Protein AF-A0AAW3ZSM6-F1 (afdb_monomer_lite)

Sequence (200 aa):
MAISERIEKNIDFFAGKYRVRVKTRQGEIRQYFDDVEAARRSLKRIRKAHPPRIENGILQQPRKGTSHPRTGVVRAIRVDRRKPSNPHYLAFSVNWKDENGKNHVSSFQAGNVDTVTPADIKHAEQTAIAFREAYEYARHNNLKFKPEAFSAWRSLQCYPWSSTSDWRSTAAEQVRNNPDIVAPLTKAAIKAFLSGPTKA

Organism: NCBI:txid2774145

Structure (mmCIF, N/CA/C/O backbone):
data_AF-A0AAW3ZSM6-F1
#
_entry.id   AF-A0AAW3ZSM6-F1
#
loop_
_atom_site.group_PDB
_atom_site.id
_atom_site.type_symbol
_atom_site.label_atom_id
_atom_site.label_alt_id
_atom_site.label_comp_id
_atom_site.label_asym_id
_atom_site.label_entity_id
_atom_site.label_seq_id
_atom_site.pdbx_PDB_ins_code
_atom_site.Cartn_x
_atom_site.Cartn_y
_atom_site.Cartn_z
_atom_site.occupancy
_atom_site.B_iso_or_equiv
_atom_site.auth_seq_id
_atom_site.auth_comp_id
_atom_site.auth_asym_id
_atom_site.auth_atom_id
_atom_site.pdbx_PDB_model_num
ATOM 1 N N . MET A 1 1 ? 6.221 44.568 -3.587 1.00 30.80 1 MET A N 1
ATOM 2 C CA . MET A 1 1 ? 6.561 43.845 -4.833 1.00 30.80 1 MET A CA 1
ATOM 3 C C . MET A 1 1 ? 7.153 42.492 -4.462 1.00 30.80 1 MET A C 1
ATOM 5 O O . MET A 1 1 ? 8.300 42.449 -4.052 1.00 30.80 1 MET A O 1
ATOM 9 N N . ALA A 1 2 ? 6.374 41.410 -4.524 1.00 34.81 2 ALA A N 1
ATOM 10 C CA . ALA A 1 2 ? 6.823 40.061 -4.160 1.00 34.81 2 ALA A CA 1
ATOM 11 C C . ALA A 1 2 ? 6.451 39.086 -5.287 1.00 34.81 2 ALA A C 1
ATOM 13 O O . ALA A 1 2 ? 5.504 38.313 -5.194 1.00 34.81 2 ALA A O 1
ATOM 14 N N . ILE A 1 3 ? 7.162 39.199 -6.407 1.00 31.03 3 ILE A N 1
ATOM 15 C CA . ILE A 1 3 ? 7.046 38.293 -7.550 1.00 31.03 3 ILE A CA 1
ATOM 16 C C . ILE A 1 3 ? 8.413 37.629 -7.688 1.00 31.03 3 ILE A C 1
ATOM 18 O O . ILE A 1 3 ? 9.369 38.319 -8.025 1.00 31.03 3 ILE A O 1
ATOM 22 N N . SER A 1 4 ? 8.502 36.324 -7.397 1.00 32.78 4 SER A N 1
ATOM 23 C CA . SER A 1 4 ? 9.413 35.336 -8.032 1.00 32.78 4 SER A CA 1
ATOM 24 C C . SER A 1 4 ? 9.994 34.250 -7.113 1.00 32.78 4 SER A C 1
ATOM 26 O O . SER A 1 4 ? 10.650 33.347 -7.622 1.00 32.78 4 SER A O 1
ATOM 28 N N . GLU A 1 5 ? 9.686 34.212 -5.812 1.00 37.00 5 GLU A N 1
ATOM 29 C CA . GLU A 1 5 ? 10.256 33.222 -4.865 1.00 37.00 5 GLU A CA 1
ATOM 30 C C . GLU A 1 5 ? 9.819 31.755 -5.064 1.00 37.00 5 GLU A C 1
ATOM 32 O O . GLU A 1 5 ? 10.122 30.867 -4.271 1.00 37.00 5 GLU A O 1
ATOM 37 N N . ARG A 1 6 ? 9.146 31.455 -6.173 1.00 36.03 6 ARG A N 1
ATOM 38 C CA . ARG A 1 6 ? 8.836 30.089 -6.596 1.00 36.03 6 ARG A CA 1
ATOM 39 C C . ARG A 1 6 ? 9.522 29.775 -7.919 1.00 36.03 6 ARG A C 1
ATOM 41 O O . ARG A 1 6 ? 8.887 29.332 -8.874 1.00 36.03 6 ARG A O 1
ATOM 48 N N . ILE A 1 7 ? 10.828 30.023 -7.985 1.00 43.12 7 ILE A N 1
ATOM 49 C CA . ILE A 1 7 ? 11.650 29.506 -9.077 1.00 43.12 7 ILE A CA 1
ATOM 50 C C . ILE A 1 7 ? 11.513 27.974 -9.044 1.00 43.12 7 ILE A C 1
ATOM 52 O O . ILE A 1 7 ? 11.673 27.337 -8.002 1.00 43.12 7 ILE A O 1
ATOM 56 N N . GLU A 1 8 ? 11.070 27.399 -10.166 1.00 55.78 8 GLU A N 1
ATOM 57 C CA . GLU A 1 8 ? 10.808 25.968 -10.338 1.00 55.78 8 GLU A CA 1
ATOM 58 C C . GLU A 1 8 ? 11.936 25.134 -9.714 1.00 55.78 8 GLU A C 1
ATOM 60 O O . GLU A 1 8 ? 13.091 25.484 -9.893 1.00 55.78 8 GLU A O 1
ATOM 65 N N . LYS A 1 9 ? 11.647 24.000 -9.053 1.00 63.47 9 LYS A N 1
ATOM 66 C CA . LYS A 1 9 ? 12.623 23.131 -8.336 1.00 63.47 9 LYS A CA 1
ATOM 67 C C . LYS A 1 9 ? 13.906 22.734 -9.113 1.00 63.47 9 LYS A C 1
ATOM 69 O O . LYS A 1 9 ? 14.787 22.102 -8.538 1.00 63.47 9 LYS A O 1
ATOM 74 N N . ASN A 1 10 ? 13.982 23.062 -10.402 1.00 67.56 10 ASN A N 1
ATOM 75 C CA . ASN A 1 10 ? 15.063 22.771 -11.337 1.00 67.56 10 ASN A CA 1
ATOM 76 C C . ASN A 1 10 ? 15.810 24.024 -11.836 1.00 67.56 10 ASN A C 1
ATOM 78 O O . ASN A 1 10 ? 16.730 23.864 -12.631 1.00 67.56 10 ASN A O 1
ATOM 82 N N . ILE A 1 11 ? 15.405 25.237 -11.454 1.00 76.88 11 ILE A N 1
ATOM 83 C CA . ILE A 1 11 ? 16.110 26.483 -11.763 1.00 76.88 11 ILE A CA 1
ATOM 84 C C . ILE A 1 11 ? 16.440 27.153 -10.432 1.00 76.88 11 ILE A C 1
ATOM 86 O O . ILE A 1 11 ? 15.579 27.281 -9.568 1.00 76.88 11 ILE A O 1
ATOM 90 N N . ASP A 1 12 ? 17.683 27.556 -10.239 1.00 80.19 12 ASP A N 1
ATOM 91 C CA . ASP A 1 12 ? 18.119 28.258 -9.039 1.00 80.19 12 ASP A CA 1
ATOM 92 C C . ASP A 1 12 ? 19.178 29.299 -9.389 1.00 80.19 12 ASP A C 1
ATOM 94 O O . ASP A 1 12 ? 19.942 29.113 -10.329 1.00 80.19 12 ASP A O 1
ATOM 98 N N . PHE A 1 13 ? 19.210 30.417 -8.671 1.00 78.06 13 PHE A N 1
ATOM 99 C CA . PHE A 1 13 ? 20.202 31.461 -8.907 1.00 78.06 13 PHE A CA 1
ATOM 100 C C . PHE A 1 13 ? 21.484 31.139 -8.131 1.00 78.06 13 PHE A C 1
ATOM 102 O O . PHE A 1 13 ? 21.445 30.912 -6.923 1.00 78.06 13 PHE A O 1
ATOM 109 N N . PHE A 1 14 ? 22.618 31.072 -8.824 1.00 76.94 14 PHE A N 1
ATOM 110 C CA . PHE A 1 14 ? 23.905 30.687 -8.257 1.00 76.94 14 PHE A CA 1
ATOM 111 C C . PHE A 1 14 ? 25.039 31.479 -8.912 1.00 76.94 14 PHE A C 1
ATOM 113 O O . PHE A 1 14 ? 25.167 31.482 -10.135 1.00 76.94 14 PHE A O 1
ATOM 120 N N . ALA A 1 15 ? 25.874 32.120 -8.087 1.00 76.31 15 ALA A N 1
ATOM 121 C CA . ALA A 1 15 ? 27.054 32.879 -8.519 1.00 76.31 15 ALA A CA 1
ATOM 122 C C . ALA A 1 15 ? 26.765 33.909 -9.636 1.00 76.31 15 ALA A C 1
ATOM 124 O O . ALA A 1 15 ? 27.499 33.999 -10.616 1.00 76.31 15 ALA A O 1
ATOM 125 N N . GLY A 1 16 ? 25.666 34.662 -9.509 1.00 79.94 16 GLY A N 1
ATOM 126 C CA . GLY A 1 16 ? 25.289 35.699 -10.477 1.00 79.94 16 GLY A CA 1
ATOM 127 C C . GLY A 1 16 ? 24.574 35.190 -11.735 1.00 79.94 16 GLY A C 1
ATOM 128 O O . GLY A 1 16 ? 24.262 35.996 -12.605 1.00 79.94 16 GLY A O 1
ATOM 129 N N . LYS A 1 17 ? 24.292 33.883 -11.842 1.00 85.50 17 LYS A N 1
ATOM 130 C CA . LYS A 1 17 ? 23.630 33.264 -13.003 1.00 85.50 17 LYS A CA 1
ATOM 131 C C . LYS A 1 17 ? 22.458 32.373 -12.594 1.00 85.50 17 LYS A C 1
ATOM 133 O O . LYS A 1 17 ? 22.448 31.777 -11.520 1.00 85.50 17 LYS A O 1
ATOM 138 N N . TYR A 1 18 ? 21.487 32.202 -13.482 1.00 82.50 18 TYR A N 1
ATOM 139 C CA . TYR A 1 18 ? 20.431 31.199 -13.366 1.00 82.50 18 TYR A CA 1
ATOM 140 C C . TYR A 1 18 ? 20.956 29.826 -13.776 1.00 82.50 18 TYR A C 1
ATOM 142 O O . TYR A 1 18 ? 21.282 29.570 -14.933 1.00 82.50 18 TYR A O 1
ATOM 150 N N . ARG A 1 19 ? 21.015 28.911 -12.818 1.00 84.31 19 ARG A N 1
ATOM 151 C CA . ARG A 1 19 ? 21.413 27.523 -13.003 1.00 84.31 19 ARG A CA 1
ATOM 152 C C . ARG A 1 19 ? 20.188 26.649 -13.238 1.00 84.31 19 ARG A C 1
ATOM 154 O O . ARG A 1 19 ? 19.286 26.612 -12.414 1.00 84.31 19 ARG A O 1
ATOM 161 N N . VAL A 1 20 ? 20.188 25.883 -14.322 1.00 83.38 20 VAL A N 1
ATOM 162 C CA . VAL A 1 20 ? 19.227 24.810 -14.595 1.00 83.38 20 VAL A CA 1
ATOM 163 C C . VAL A 1 20 ? 19.854 23.473 -14.207 1.00 83.38 20 VAL A C 1
ATOM 165 O O . VAL A 1 20 ? 20.940 23.138 -14.681 1.00 83.38 20 VAL A O 1
ATOM 168 N N . ARG A 1 21 ? 19.159 22.693 -13.374 1.00 77.31 21 ARG A N 1
ATOM 169 C CA . ARG A 1 21 ? 19.544 21.336 -12.961 1.00 77.31 21 ARG A CA 1
ATOM 170 C C . ARG A 1 21 ? 18.491 20.328 -13.392 1.00 77.31 21 ARG A C 1
ATOM 172 O O . ARG A 1 21 ? 17.349 20.364 -12.929 1.00 77.31 21 ARG A O 1
ATOM 179 N N . VAL A 1 22 ? 18.879 19.390 -14.253 1.00 72.50 22 VAL A N 1
ATOM 180 C CA . VAL A 1 22 ? 18.012 18.285 -14.679 1.00 72.50 22 VAL A CA 1
ATOM 181 C C . VAL A 1 22 ? 18.761 16.970 -14.538 1.00 72.50 22 VAL A C 1
ATOM 183 O O . VAL A 1 22 ? 19.775 16.741 -15.189 1.00 72.50 22 VAL A O 1
ATOM 186 N N . LYS A 1 23 ? 18.246 16.076 -13.691 1.00 64.56 23 LYS A N 1
ATOM 187 C CA . LYS A 1 23 ? 18.751 14.704 -13.601 1.00 64.56 23 LYS A CA 1
ATOM 188 C C . LYS A 1 23 ? 18.194 13.883 -14.761 1.00 64.56 23 LYS A C 1
ATOM 190 O O . LYS A 1 23 ? 16.979 13.742 -14.883 1.00 64.56 23 LYS A O 1
ATOM 195 N N . THR A 1 24 ? 19.084 13.338 -15.579 1.00 61.25 24 THR A N 1
ATOM 196 C CA . THR A 1 24 ? 18.774 12.408 -16.670 1.00 61.25 24 THR A CA 1
ATOM 197 C C . THR A 1 24 ? 19.389 11.037 -16.377 1.00 61.25 24 THR A C 1
ATOM 199 O O . THR A 1 24 ? 20.137 10.875 -15.413 1.00 61.25 24 THR A O 1
ATOM 202 N N . ARG A 1 25 ? 19.094 10.032 -17.211 1.00 46.94 25 ARG A N 1
ATOM 203 C CA . ARG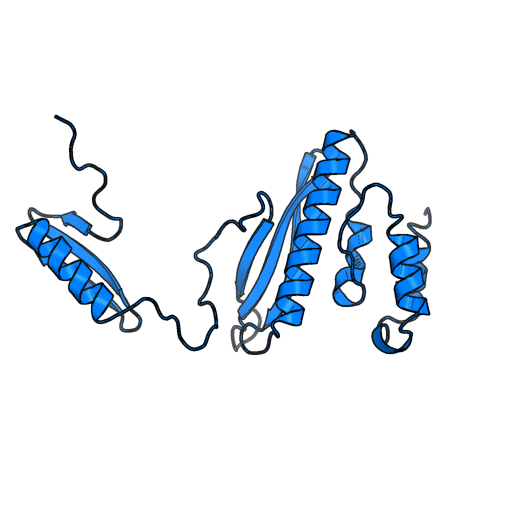 A 1 25 ? 19.715 8.697 -17.115 1.00 46.94 25 ARG A CA 1
ATOM 204 C C . ARG A 1 25 ? 21.227 8.706 -17.334 1.00 46.94 25 ARG A C 1
ATOM 206 O O . ARG A 1 25 ? 21.909 7.844 -16.803 1.00 46.94 25 ARG A O 1
ATOM 213 N N . GLN A 1 26 ? 21.721 9.664 -18.110 1.00 56.91 26 GLN A N 1
ATOM 214 C CA . GLN A 1 26 ? 23.132 9.786 -18.478 1.00 56.91 26 GLN A CA 1
ATOM 215 C C . GLN A 1 26 ? 23.923 10.651 -17.485 1.00 56.91 26 GLN A C 1
ATOM 217 O O . GLN A 1 26 ? 25.127 10.816 -17.638 1.00 56.91 26 GLN A O 1
ATOM 222 N N . GLY A 1 27 ? 23.258 11.201 -16.462 1.00 61.03 27 GLY A N 1
ATOM 223 C CA . GLY A 1 27 ? 23.871 12.071 -15.466 1.00 61.03 27 GLY A CA 1
ATOM 224 C C . GLY A 1 27 ? 23.055 13.330 -15.190 1.00 61.03 27 GLY A C 1
ATOM 225 O O . GLY A 1 27 ? 21.917 13.495 -15.642 1.00 61.03 27 GLY A O 1
ATOM 226 N N . GLU A 1 28 ? 23.631 14.231 -14.402 1.00 76.25 28 GLU A N 1
ATOM 227 C CA . GLU A 1 28 ? 23.030 15.525 -14.096 1.00 76.25 28 GLU A CA 1
ATOM 228 C C . GLU A 1 28 ? 23.465 16.566 -15.129 1.00 76.25 28 GLU A C 1
ATOM 230 O O . GLU A 1 28 ? 24.642 16.906 -15.224 1.00 76.25 28 GLU A O 1
ATOM 235 N N . ILE A 1 29 ? 22.504 17.108 -15.875 1.00 75.75 29 ILE A N 1
ATOM 236 C CA . ILE A 1 29 ? 22.738 18.253 -16.749 1.00 75.75 29 ILE A CA 1
ATOM 237 C C . ILE A 1 29 ? 22.683 19.511 -15.886 1.00 75.75 29 ILE A C 1
ATOM 239 O O . ILE A 1 29 ? 21.655 19.802 -15.260 1.00 75.75 29 ILE A O 1
ATOM 243 N N . ARG A 1 30 ? 23.792 20.255 -15.872 1.00 83.88 30 ARG A N 1
ATOM 244 C CA . ARG A 1 30 ? 23.910 21.571 -15.240 1.00 83.88 30 ARG A CA 1
ATOM 245 C C . ARG A 1 30 ? 24.242 22.603 -16.304 1.00 83.88 30 ARG A C 1
ATOM 247 O O . ARG A 1 30 ? 25.267 22.491 -16.966 1.00 83.88 30 ARG A O 1
ATOM 254 N N . GLN A 1 31 ? 23.378 23.595 -16.464 1.00 83.69 31 GLN A N 1
ATOM 255 C CA . GLN A 1 31 ? 23.599 24.698 -17.399 1.00 83.69 31 GLN A CA 1
ATOM 256 C C . GLN A 1 31 ? 23.364 26.031 -16.701 1.00 83.69 31 GLN A C 1
ATOM 258 O O . GLN A 1 31 ? 22.477 26.129 -15.858 1.00 83.69 31 GLN A O 1
ATOM 263 N N . TYR A 1 32 ? 24.159 27.037 -17.048 1.00 87.31 32 TYR A N 1
ATOM 264 C CA . TYR A 1 32 ? 24.108 28.368 -16.452 1.00 87.31 32 TYR A CA 1
ATOM 265 C C . TYR A 1 32 ? 23.696 29.384 -17.511 1.00 87.31 32 TYR A C 1
ATOM 267 O O . TYR A 1 32 ? 24.159 29.319 -18.647 1.00 87.31 32 TYR A O 1
ATOM 275 N N . PHE A 1 33 ? 22.834 30.314 -17.124 1.00 84.88 33 PHE A N 1
ATOM 276 C CA . PHE A 1 33 ? 22.265 31.338 -17.985 1.00 84.88 33 PHE A CA 1
ATOM 277 C C . PHE A 1 33 ? 22.316 32.677 -17.271 1.00 84.88 33 PHE A C 1
ATOM 279 O O . PHE A 1 33 ? 22.076 32.746 -16.071 1.00 84.88 33 PHE A O 1
ATOM 286 N N . ASP A 1 34 ? 22.574 33.745 -18.009 1.00 83.44 34 ASP A N 1
ATOM 287 C CA . ASP A 1 34 ? 22.575 35.096 -17.443 1.00 83.44 34 ASP A CA 1
ATOM 288 C C . ASP A 1 34 ? 21.139 35.634 -17.252 1.00 83.44 34 ASP A C 1
ATOM 290 O O . ASP A 1 34 ? 20.914 36.575 -16.501 1.00 83.44 34 ASP A O 1
ATOM 294 N N . ASP A 1 35 ? 20.150 34.971 -17.864 1.00 84.12 35 ASP A N 1
ATOM 295 C CA . ASP A 1 35 ? 18.734 35.342 -17.843 1.00 84.12 35 ASP A CA 1
ATOM 296 C C . ASP A 1 35 ? 17.820 34.157 -17.453 1.00 84.12 35 ASP A C 1
ATOM 298 O O . ASP A 1 35 ? 18.006 33.008 -17.876 1.00 84.12 35 ASP A O 1
ATOM 302 N N . VAL A 1 36 ? 16.793 34.450 -16.648 1.00 78.19 36 VAL A N 1
ATOM 303 C CA . VAL A 1 36 ? 15.791 33.489 -16.174 1.00 78.19 36 VAL A CA 1
ATOM 304 C C . VAL A 1 36 ? 14.926 32.961 -17.312 1.00 78.19 36 VAL A C 1
ATOM 306 O O . VAL A 1 36 ? 14.525 31.793 -17.292 1.00 78.19 36 VAL A O 1
ATOM 309 N N . GLU A 1 37 ? 14.639 33.773 -18.332 1.00 82.12 37 GLU A N 1
ATOM 310 C CA . GLU A 1 37 ? 13.849 33.312 -19.471 1.00 82.12 37 GLU A CA 1
ATOM 311 C C . GLU A 1 37 ? 14.660 32.393 -20.376 1.00 82.12 37 GLU A C 1
ATOM 313 O O . GLU A 1 37 ? 14.133 31.387 -20.865 1.00 82.12 37 GLU A O 1
ATOM 318 N N . ALA A 1 38 ? 15.949 32.682 -20.560 1.00 81.12 38 ALA A N 1
ATOM 319 C CA . ALA A 1 38 ? 16.887 31.765 -21.199 1.00 81.12 38 ALA A CA 1
ATOM 320 C C . ALA A 1 38 ? 16.968 30.425 -20.440 1.00 81.12 38 ALA A C 1
ATOM 322 O O . ALA A 1 38 ? 16.859 29.360 -21.062 1.00 81.12 38 ALA A O 1
ATOM 323 N N . ALA A 1 39 ? 17.036 30.461 -19.104 1.00 80.25 39 ALA A N 1
ATOM 324 C CA . ALA A 1 39 ? 17.000 29.266 -18.259 1.00 80.25 39 ALA A CA 1
ATOM 325 C C . ALA A 1 39 ? 15.689 28.473 -18.414 1.00 80.25 39 ALA A C 1
ATOM 327 O O . ALA A 1 39 ? 15.717 27.254 -18.600 1.00 80.25 39 ALA A O 1
ATOM 328 N N . ARG A 1 40 ? 14.529 29.144 -18.426 1.00 80.31 40 ARG A N 1
ATOM 329 C CA . ARG A 1 40 ? 13.214 28.512 -18.661 1.00 80.31 40 ARG A CA 1
ATOM 330 C C . ARG A 1 40 ? 13.110 27.888 -20.050 1.00 80.31 40 ARG A C 1
ATOM 332 O O . ARG A 1 40 ? 12.658 26.748 -20.185 1.00 80.31 40 ARG A O 1
ATOM 339 N N . ARG A 1 41 ? 13.560 28.598 -21.091 1.00 82.88 41 ARG A N 1
ATOM 340 C CA . ARG A 1 41 ? 13.604 28.090 -22.472 1.00 82.88 41 ARG A CA 1
ATOM 341 C C . ARG A 1 41 ? 14.511 26.870 -22.587 1.00 82.88 41 ARG A C 1
ATOM 343 O O . ARG A 1 41 ? 14.162 25.925 -23.297 1.00 82.88 41 ARG A O 1
ATOM 350 N N . SER A 1 42 ? 15.648 26.868 -21.893 1.00 81.12 42 SER A N 1
ATOM 351 C CA . SER A 1 42 ? 16.525 25.698 -21.842 1.00 81.12 42 SER A CA 1
ATOM 352 C C . SER A 1 42 ? 15.868 24.537 -21.101 1.00 81.12 42 SER A C 1
ATOM 354 O O . SER A 1 42 ? 15.773 23.445 -21.651 1.00 81.12 42 SER A O 1
ATOM 356 N N . LEU A 1 43 ? 15.291 24.767 -19.920 1.00 77.25 43 LEU A N 1
ATOM 357 C CA . LEU A 1 43 ? 14.583 23.729 -19.170 1.00 77.25 43 LEU A CA 1
ATOM 358 C C . LEU A 1 43 ? 13.453 23.091 -19.992 1.00 77.25 43 LEU A C 1
ATOM 360 O O . LEU A 1 43 ? 13.297 21.870 -19.977 1.00 77.25 43 LEU A O 1
ATOM 364 N N . LYS A 1 44 ? 12.691 23.890 -20.749 1.00 81.44 44 LYS A N 1
ATOM 365 C CA . LYS A 1 44 ? 11.647 23.392 -21.657 1.00 81.44 44 LYS A CA 1
ATOM 366 C C . LYS A 1 44 ? 12.236 22.539 -22.786 1.00 81.44 44 LYS A C 1
ATOM 368 O O . LYS A 1 44 ? 11.687 21.481 -23.082 1.00 81.44 44 LYS A O 1
ATOM 373 N N . ARG A 1 45 ? 13.364 22.953 -23.377 1.00 80.94 45 ARG A N 1
ATOM 374 C CA . ARG A 1 45 ? 14.092 22.172 -24.394 1.00 80.94 45 ARG A CA 1
ATOM 375 C C . ARG A 1 45 ? 14.634 20.859 -23.831 1.00 80.94 45 ARG A C 1
ATOM 377 O O . ARG A 1 45 ? 14.384 19.818 -24.426 1.00 80.94 45 ARG A O 1
ATOM 384 N N . ILE A 1 46 ? 15.277 20.886 -22.664 1.00 73.00 46 ILE A N 1
ATOM 385 C CA . ILE A 1 46 ? 15.808 19.696 -21.984 1.00 73.00 46 ILE A CA 1
ATOM 386 C C . ILE A 1 46 ? 14.668 18.733 -21.629 1.00 73.00 46 ILE A C 1
ATOM 388 O O . ILE A 1 46 ? 14.781 17.544 -21.893 1.00 73.00 46 ILE A O 1
ATOM 392 N N . ARG A 1 47 ? 13.537 19.224 -21.101 1.00 67.81 47 ARG A N 1
ATOM 393 C CA . ARG A 1 47 ? 12.345 18.394 -20.830 1.00 67.81 47 ARG A CA 1
ATOM 394 C C . ARG A 1 47 ? 11.718 17.818 -22.102 1.00 67.81 47 ARG A C 1
ATOM 396 O O . ARG A 1 47 ? 11.150 16.739 -22.042 1.00 67.81 47 ARG A O 1
ATOM 403 N N . LYS A 1 48 ? 11.794 18.523 -23.234 1.00 74.38 48 LYS A N 1
ATOM 404 C CA . LYS A 1 48 ? 11.297 18.031 -24.528 1.00 74.38 48 LYS A CA 1
ATOM 405 C C . LYS A 1 48 ? 12.222 16.969 -25.131 1.00 74.38 48 LYS A C 1
ATOM 407 O O . LYS A 1 48 ? 11.728 16.006 -25.698 1.00 74.38 48 LYS A O 1
ATOM 412 N N . ALA A 1 49 ? 13.537 17.146 -25.002 1.00 67.94 49 ALA A N 1
ATOM 413 C CA . ALA A 1 49 ? 14.550 16.196 -25.468 1.00 67.94 49 ALA A CA 1
ATOM 414 C C . ALA A 1 49 ? 14.661 14.960 -24.558 1.00 67.94 49 ALA A C 1
ATOM 416 O O . ALA A 1 49 ? 14.963 13.863 -25.016 1.00 67.94 49 ALA A O 1
ATOM 417 N N . HIS A 1 50 ? 14.372 15.136 -23.270 1.00 62.62 50 HIS A N 1
ATOM 418 C CA . HIS A 1 50 ? 14.325 14.086 -22.261 1.00 62.62 50 HIS A CA 1
ATOM 419 C C . HIS A 1 50 ? 12.948 14.094 -21.586 1.00 62.62 50 HIS A C 1
ATOM 421 O O . HIS A 1 50 ? 12.834 14.501 -20.420 1.00 62.62 50 HIS A O 1
ATOM 427 N N . PRO A 1 51 ? 11.883 13.695 -22.306 1.00 55.81 51 PRO A N 1
ATOM 428 C CA . PRO A 1 51 ? 10.557 13.614 -21.718 1.00 55.81 51 PRO A CA 1
ATOM 429 C C . PRO A 1 51 ? 10.585 12.660 -20.516 1.00 55.81 51 PRO A C 1
ATOM 431 O O . PRO A 1 51 ? 11.321 11.665 -20.531 1.00 55.81 51 PRO A O 1
ATOM 434 N N . PRO A 1 52 ? 9.811 12.931 -19.448 1.00 48.31 52 PRO A N 1
ATOM 435 C CA . PRO A 1 52 ? 9.593 11.922 -18.422 1.00 48.31 52 PRO A CA 1
ATOM 436 C C . PRO A 1 52 ? 9.060 10.657 -19.107 1.00 48.31 52 PRO A C 1
ATOM 438 O O . PRO A 1 52 ? 8.102 10.719 -19.873 1.00 48.31 52 PRO A O 1
ATOM 441 N N . ARG A 1 53 ? 9.729 9.523 -18.878 1.00 43.28 53 ARG A N 1
ATOM 442 C CA . ARG A 1 53 ? 9.452 8.259 -19.567 1.00 43.28 53 ARG A CA 1
ATOM 443 C C . ARG A 1 53 ? 8.046 7.764 -19.212 1.00 43.28 53 ARG A C 1
ATOM 445 O O . ARG A 1 53 ? 7.854 7.194 -18.141 1.00 43.28 53 ARG A O 1
ATOM 452 N N . ILE A 1 54 ? 7.094 7.979 -20.118 1.00 48.56 54 ILE A N 1
ATOM 453 C CA . ILE A 1 54 ? 5.902 7.144 -20.272 1.00 48.56 54 ILE A CA 1
ATOM 454 C C . ILE A 1 54 ? 6.230 6.222 -21.442 1.00 48.56 54 ILE A C 1
ATOM 456 O O . ILE A 1 54 ? 6.202 6.647 -22.591 1.00 48.56 54 ILE A O 1
ATOM 460 N N . GLU A 1 55 ? 6.617 4.987 -21.146 1.00 38.56 55 GLU A N 1
ATOM 461 C CA . GLU A 1 55 ? 6.786 3.948 -22.162 1.00 38.56 55 GLU A CA 1
ATOM 462 C C . GLU A 1 55 ? 5.813 2.822 -21.810 1.00 38.56 55 GLU A C 1
ATOM 464 O O . GLU A 1 55 ? 5.848 2.287 -20.702 1.00 38.56 55 GLU A O 1
ATOM 469 N N . ASN A 1 56 ? 4.913 2.509 -22.742 1.00 34.72 56 ASN A N 1
ATOM 470 C CA . ASN A 1 56 ? 4.076 1.306 -22.748 1.00 34.72 56 ASN A CA 1
ATOM 471 C C . ASN A 1 56 ? 3.150 1.102 -21.531 1.00 34.72 56 ASN A C 1
ATOM 473 O O . ASN A 1 56 ? 2.993 -0.018 -21.061 1.00 34.72 56 ASN A O 1
ATOM 477 N N . GLY A 1 57 ? 2.534 2.160 -20.991 1.00 41.31 57 GLY A N 1
ATOM 478 C CA . GLY A 1 57 ? 1.533 2.012 -19.919 1.00 41.31 57 GLY A CA 1
ATOM 479 C C . GLY A 1 57 ? 2.087 1.534 -18.567 1.00 41.31 57 GLY A C 1
ATOM 480 O O . GLY A 1 57 ? 1.308 1.245 -17.660 1.00 41.31 57 GLY A O 1
ATOM 481 N N . ILE A 1 58 ? 3.413 1.492 -18.392 1.00 37.69 58 ILE A N 1
ATOM 482 C CA . ILE A 1 58 ? 4.059 1.072 -17.144 1.00 37.69 58 ILE A CA 1
ATOM 483 C C . ILE A 1 58 ? 4.632 2.297 -16.421 1.00 37.69 58 ILE A C 1
ATOM 485 O O . ILE A 1 58 ? 5.519 3.001 -16.905 1.00 37.69 58 ILE A O 1
ATOM 489 N N . LEU A 1 59 ? 4.095 2.551 -15.225 1.00 42.66 59 LEU A N 1
ATOM 490 C CA . LEU A 1 59 ? 4.491 3.637 -14.329 1.00 42.66 59 LEU A CA 1
ATOM 491 C C . LEU A 1 59 ? 5.936 3.458 -13.843 1.00 42.66 59 LEU A C 1
ATOM 493 O O . LEU A 1 59 ? 6.240 2.508 -13.121 1.00 42.66 59 LEU A O 1
ATOM 497 N N . GLN A 1 60 ? 6.814 4.416 -14.155 1.00 48.69 60 GLN A N 1
ATOM 498 C CA . GLN A 1 60 ? 8.087 4.526 -13.445 1.00 48.69 60 GLN A CA 1
ATOM 499 C C . GLN A 1 60 ? 7.902 5.013 -12.012 1.00 48.69 60 GLN A C 1
ATOM 501 O O . GLN A 1 60 ? 6.927 5.678 -11.665 1.00 48.69 60 GLN A O 1
ATOM 506 N N . GLN A 1 61 ? 8.881 4.628 -11.196 1.00 39.22 61 GLN A N 1
ATOM 507 C CA . GLN A 1 61 ? 8.816 4.577 -9.748 1.00 39.22 61 GLN A CA 1
ATOM 508 C C . GLN A 1 61 ? 8.176 5.822 -9.114 1.00 39.22 61 GLN A C 1
ATOM 510 O O . GLN A 1 61 ? 8.611 6.942 -9.406 1.00 39.22 61 GLN A O 1
ATOM 515 N N . PRO A 1 62 ? 7.190 5.652 -8.208 1.00 39.88 62 PRO A N 1
ATOM 516 C CA . PRO A 1 62 ? 6.694 6.764 -7.419 1.00 39.88 62 PRO A CA 1
ATOM 517 C C . PRO A 1 62 ? 7.886 7.417 -6.718 1.00 39.88 62 PRO A C 1
ATOM 519 O O . PRO A 1 62 ? 8.673 6.745 -6.042 1.00 39.88 62 PRO A O 1
ATOM 522 N N . ARG A 1 63 ? 8.025 8.741 -6.881 1.00 41.16 63 ARG A N 1
ATOM 523 C CA . ARG A 1 63 ? 8.896 9.559 -6.024 1.00 41.16 63 ARG A CA 1
ATOM 524 C C . ARG A 1 63 ? 8.628 9.130 -4.581 1.00 41.16 63 ARG A C 1
ATOM 526 O O . ARG A 1 63 ? 7.463 8.908 -4.250 1.00 41.16 63 ARG A O 1
ATOM 533 N N . LYS A 1 64 ? 9.673 8.995 -3.750 1.00 37.38 64 LYS A N 1
ATOM 534 C CA . LYS A 1 64 ? 9.541 8.696 -2.309 1.00 37.38 64 LYS A CA 1
ATOM 535 C C . LYS A 1 64 ? 8.290 9.391 -1.748 1.00 37.38 64 LYS A C 1
ATOM 537 O O . LYS A 1 64 ? 8.251 10.616 -1.713 1.00 37.38 64 LYS A O 1
ATOM 542 N N . GLY A 1 65 ? 7.283 8.596 -1.378 1.00 43.88 65 GLY A N 1
ATOM 543 C CA . GLY A 1 65 ? 6.018 9.084 -0.829 1.00 43.88 65 GLY A CA 1
ATOM 544 C C . GLY A 1 65 ? 5.106 9.788 -1.835 1.00 43.88 65 GLY A C 1
ATOM 545 O O . GLY A 1 65 ? 4.656 10.897 -1.567 1.00 43.88 65 GLY A O 1
ATOM 546 N N . THR A 1 66 ? 4.791 9.164 -2.973 1.00 45.53 66 THR A N 1
ATOM 547 C CA . THR A 1 66 ? 3.617 9.613 -3.735 1.00 45.53 66 THR A CA 1
ATOM 548 C C . THR A 1 66 ? 2.402 9.163 -2.928 1.00 45.53 66 THR A C 1
ATOM 550 O O . THR A 1 66 ? 2.096 7.971 -2.870 1.00 45.53 66 THR A O 1
ATOM 553 N N . SER A 1 67 ? 1.794 10.099 -2.197 1.00 50.12 67 SER A N 1
ATOM 554 C CA . SER A 1 67 ? 0.527 9.885 -1.504 1.00 50.12 67 SER A CA 1
ATOM 555 C C . SER A 1 67 ? -0.451 9.278 -2.502 1.00 50.12 67 SER A C 1
ATOM 557 O O . SER A 1 67 ? -0.679 9.858 -3.567 1.00 50.12 67 SER A O 1
ATOM 559 N N . HIS A 1 68 ? -0.984 8.098 -2.196 1.00 62.91 68 HIS A N 1
ATOM 560 C CA . HIS A 1 68 ? -2.125 7.588 -2.939 1.00 62.91 68 HIS A CA 1
ATOM 561 C C . HIS A 1 68 ? -3.243 8.646 -2.870 1.00 62.91 68 HIS A C 1
ATOM 563 O O . HIS A 1 68 ? -3.320 9.343 -1.854 1.00 62.91 68 HIS A O 1
ATOM 569 N N . PRO A 1 69 ? -4.122 8.790 -3.881 1.00 65.19 69 PRO A N 1
ATOM 570 C CA . PRO A 1 69 ? -5.266 9.705 -3.783 1.00 65.19 69 PRO A CA 1
ATOM 571 C C . PRO A 1 69 ? -6.122 9.454 -2.528 1.00 65.19 69 PRO A C 1
ATOM 573 O O . PRO A 1 69 ? -6.762 10.369 -2.020 1.00 65.19 69 PRO A O 1
ATOM 576 N N . ARG A 1 70 ? -6.077 8.233 -1.973 1.00 72.19 70 ARG A N 1
ATOM 577 C CA . ARG A 1 70 ? -6.628 7.918 -0.652 1.00 72.19 70 ARG A CA 1
ATOM 578 C C . ARG A 1 70 ? -5.642 8.293 0.460 1.00 72.19 70 ARG A C 1
ATOM 580 O O . ARG A 1 70 ? -4.616 7.634 0.638 1.00 72.19 70 ARG A O 1
ATOM 587 N N . THR A 1 71 ? -5.997 9.301 1.256 1.00 74.38 71 THR A N 1
ATOM 588 C CA . THR A 1 71 ? -5.266 9.686 2.473 1.00 74.38 71 THR A CA 1
ATOM 589 C C . THR A 1 71 ? -5.014 8.478 3.377 1.00 74.38 71 THR A C 1
ATOM 591 O O . THR A 1 71 ? -5.915 7.690 3.651 1.00 74.38 71 THR A O 1
ATOM 594 N N . GLY A 1 72 ? -3.775 8.330 3.850 1.00 76.81 72 GLY A N 1
ATOM 595 C CA . GLY A 1 72 ? -3.369 7.220 4.717 1.00 76.81 72 GLY A CA 1
ATOM 596 C C . GLY A 1 72 ? -2.914 5.955 3.983 1.00 76.81 72 GLY A C 1
ATOM 597 O O . GLY A 1 72 ? -2.383 5.064 4.642 1.00 76.81 72 GLY A O 1
ATOM 598 N N . VAL A 1 73 ? -3.040 5.897 2.651 1.00 86.62 73 VAL A N 1
ATOM 599 C CA . VAL A 1 73 ? -2.461 4.844 1.804 1.00 86.62 73 VAL A CA 1
ATOM 600 C C . VAL A 1 73 ? -1.268 5.413 1.029 1.00 86.62 73 VAL A C 1
ATOM 602 O O . VAL A 1 73 ? -1.320 6.503 0.459 1.00 86.62 73 VAL A O 1
ATOM 605 N N . VAL A 1 74 ? -0.156 4.684 1.006 1.00 87.50 74 VAL A N 1
ATOM 606 C CA . VAL A 1 74 ? 1.076 5.084 0.316 1.00 87.50 74 VAL A CA 1
ATOM 607 C C . VAL A 1 74 ? 1.459 4.018 -0.693 1.00 87.50 74 VAL A C 1
ATOM 609 O O . VAL A 1 74 ? 1.722 2.877 -0.319 1.00 87.50 74 VAL A O 1
ATOM 612 N N . ARG A 1 75 ? 1.562 4.402 -1.967 1.00 87.81 75 ARG A N 1
ATOM 613 C CA . ARG A 1 75 ? 2.117 3.544 -3.015 1.00 87.81 75 ARG A CA 1
ATOM 614 C C . ARG A 1 75 ? 3.624 3.765 -3.100 1.00 87.81 75 ARG A C 1
ATOM 616 O O . ARG A 1 75 ? 4.083 4.889 -3.301 1.00 87.81 75 ARG A O 1
ATOM 623 N N . ALA A 1 76 ? 4.402 2.699 -2.955 1.00 85.56 76 ALA A N 1
ATOM 624 C CA . ALA A 1 76 ? 5.857 2.767 -2.980 1.00 85.56 76 ALA A CA 1
ATOM 625 C C . ALA A 1 76 ? 6.464 1.563 -3.702 1.00 85.56 76 ALA A C 1
ATOM 627 O O . ALA A 1 76 ? 5.932 0.456 -3.648 1.00 85.56 76 ALA A O 1
ATOM 628 N N . ILE A 1 77 ? 7.616 1.781 -4.334 1.00 86.44 77 ILE A N 1
ATOM 629 C CA . ILE A 1 77 ? 8.478 0.693 -4.788 1.00 86.44 77 ILE A CA 1
ATOM 630 C C . ILE A 1 77 ? 9.550 0.469 -3.729 1.00 86.44 77 ILE A C 1
ATOM 632 O O . ILE A 1 77 ? 10.250 1.403 -3.332 1.00 86.44 77 ILE A O 1
ATOM 636 N N . ARG A 1 78 ? 9.647 -0.767 -3.244 1.00 84.12 78 ARG A N 1
ATOM 637 C CA . ARG A 1 78 ? 10.625 -1.197 -2.247 1.00 84.12 78 ARG A CA 1
ATOM 638 C C . ARG A 1 78 ? 11.707 -2.014 -2.932 1.00 84.12 78 ARG A C 1
ATOM 640 O O . ARG A 1 78 ? 11.403 -2.919 -3.698 1.00 84.12 78 ARG A O 1
ATOM 647 N N . VAL A 1 79 ? 12.961 -1.692 -2.642 1.00 86.19 79 VAL A N 1
ATOM 648 C CA . VAL A 1 79 ? 14.114 -2.445 -3.141 1.00 86.19 79 VAL A CA 1
ATOM 649 C C . VAL A 1 79 ? 14.507 -3.466 -2.089 1.00 86.19 79 VAL A C 1
ATOM 651 O O . VAL A 1 79 ? 14.798 -3.087 -0.951 1.00 86.19 79 VAL A O 1
ATOM 654 N N . ASP A 1 80 ? 14.539 -4.740 -2.460 1.00 83.94 80 ASP A N 1
ATOM 655 C CA . ASP A 1 80 ? 15.081 -5.784 -1.596 1.00 83.94 80 ASP A CA 1
ATOM 656 C C . ASP A 1 80 ? 16.586 -5.914 -1.816 1.00 83.94 80 ASP A C 1
ATOM 658 O O . ASP A 1 80 ? 17.058 -6.632 -2.694 1.00 83.94 80 ASP A O 1
ATOM 662 N N . ARG A 1 81 ? 17.344 -5.200 -0.984 1.00 84.31 81 ARG A N 1
ATOM 663 C CA . ARG A 1 81 ? 18.812 -5.200 -1.021 1.00 84.31 81 ARG A CA 1
ATOM 664 C C . ARG A 1 81 ? 19.445 -6.478 -0.474 1.00 84.31 81 ARG A C 1
ATOM 666 O O . ARG A 1 81 ? 20.664 -6.589 -0.467 1.00 84.31 81 ARG A O 1
ATOM 673 N N . ARG A 1 82 ? 18.642 -7.421 0.032 1.00 83.94 82 ARG A N 1
ATOM 674 C CA . ARG A 1 82 ? 19.145 -8.705 0.541 1.00 83.94 82 ARG A CA 1
ATOM 675 C C . ARG A 1 82 ? 19.463 -9.671 -0.598 1.00 83.94 82 ARG A C 1
ATOM 677 O O . ARG A 1 82 ? 20.216 -10.614 -0.391 1.00 83.94 82 ARG A O 1
ATOM 684 N N . LYS A 1 83 ? 18.884 -9.453 -1.784 1.00 78.12 83 LYS A N 1
ATOM 685 C CA . LYS A 1 83 ? 19.106 -10.278 -2.975 1.00 78.12 83 LYS A CA 1
ATOM 686 C C . LYS A 1 83 ? 20.097 -9.588 -3.919 1.00 78.12 83 LYS A C 1
ATOM 688 O O . LYS A 1 83 ? 19.971 -8.384 -4.133 1.00 78.12 83 LYS A O 1
ATOM 693 N N . PRO A 1 84 ? 21.025 -10.331 -4.549 1.00 74.88 84 PRO A N 1
ATOM 694 C CA . PRO A 1 84 ? 22.072 -9.752 -5.397 1.00 74.88 84 PRO A CA 1
ATOM 695 C C . PRO A 1 84 ? 21.517 -8.990 -6.610 1.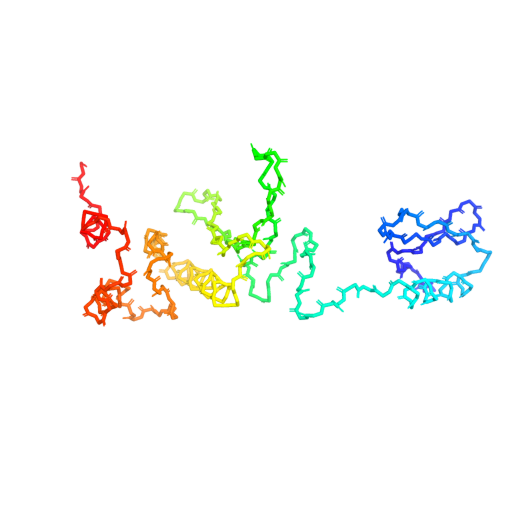00 74.88 84 PRO A C 1
ATOM 697 O O . PRO A 1 84 ? 22.105 -8.005 -7.044 1.00 74.88 84 PRO A O 1
ATOM 700 N N . SER A 1 85 ? 20.347 -9.389 -7.119 1.00 76.56 85 SER A N 1
ATOM 701 C CA . SER A 1 85 ? 19.662 -8.712 -8.225 1.00 76.56 85 SER A CA 1
ATOM 702 C C . SER A 1 85 ? 18.926 -7.427 -7.823 1.00 76.56 85 SER A C 1
ATOM 704 O O . SER A 1 85 ? 18.388 -6.752 -8.696 1.00 76.56 85 SER A O 1
ATOM 706 N N . ASN A 1 86 ? 18.890 -7.075 -6.529 1.00 82.06 86 ASN A N 1
ATOM 707 C CA . ASN A 1 86 ? 18.157 -5.926 -5.986 1.00 82.06 86 ASN A CA 1
ATOM 708 C C . ASN A 1 86 ? 16.730 -5.787 -6.562 1.00 82.06 86 ASN A C 1
ATOM 710 O O . ASN A 1 86 ? 16.398 -4.740 -7.131 1.00 82.06 86 ASN A O 1
ATOM 714 N N . PRO A 1 87 ? 15.876 -6.824 -6.457 1.00 79.44 87 PRO A N 1
ATOM 715 C CA . PRO A 1 87 ? 14.561 -6.790 -7.070 1.00 79.44 87 PRO A CA 1
ATOM 716 C C . PRO A 1 87 ? 13.704 -5.684 -6.457 1.00 79.44 87 PRO A C 1
ATOM 718 O O . PRO A 1 87 ? 13.751 -5.396 -5.253 1.00 79.44 87 PRO A O 1
ATOM 721 N N . HIS A 1 88 ? 12.911 -5.066 -7.321 1.00 85.44 88 HIS A N 1
ATOM 722 C CA . HIS A 1 88 ? 12.012 -3.981 -6.977 1.00 85.44 88 HIS A CA 1
ATOM 723 C C . HIS A 1 88 ? 10.612 -4.554 -6.797 1.00 85.44 88 HIS A C 1
ATOM 725 O O . HIS A 1 88 ? 10.106 -5.237 -7.678 1.00 85.44 88 HIS A O 1
ATOM 731 N N . TYR A 1 89 ? 9.956 -4.251 -5.683 1.00 86.88 89 TYR A N 1
ATOM 732 C CA . TYR A 1 89 ? 8.598 -4.704 -5.409 1.00 86.88 89 TYR A CA 1
ATOM 733 C C . TYR A 1 89 ? 7.648 -3.529 -5.288 1.00 86.88 89 TYR A C 1
ATOM 735 O O . TYR A 1 89 ? 7.938 -2.560 -4.582 1.00 86.88 89 TYR A O 1
ATOM 743 N N . LEU A 1 90 ? 6.489 -3.628 -5.931 1.00 89.00 90 LEU A N 1
ATOM 744 C CA . LEU A 1 90 ? 5.421 -2.663 -5.733 1.00 89.00 90 LEU A CA 1
ATOM 745 C C . LEU A 1 90 ? 4.644 -3.011 -4.461 1.00 89.00 90 LEU A C 1
ATOM 747 O O . LEU A 1 90 ? 4.186 -4.141 -4.296 1.00 89.00 90 LEU A O 1
ATOM 751 N N . ALA A 1 91 ? 4.474 -2.033 -3.574 1.00 90.81 91 ALA A N 1
ATOM 752 C CA . ALA A 1 91 ? 3.721 -2.206 -2.343 1.00 90.81 91 ALA A CA 1
ATOM 753 C C . ALA A 1 91 ? 2.847 -0.993 -2.016 1.00 90.81 91 ALA A C 1
ATOM 755 O O . ALA A 1 91 ? 3.227 0.161 -2.234 1.00 90.81 91 ALA A O 1
ATOM 756 N N . PHE A 1 92 ? 1.701 -1.275 -1.409 1.00 92.81 92 PHE A N 1
ATOM 757 C CA . PHE A 1 92 ? 0.818 -0.296 -0.793 1.00 92.81 92 PHE A CA 1
ATOM 758 C C . PHE A 1 92 ? 0.985 -0.390 0.720 1.00 92.81 92 PHE A C 1
ATOM 760 O O . PHE A 1 92 ? 0.982 -1.478 1.285 1.00 92.81 92 PHE A O 1
ATOM 767 N N . SER A 1 93 ? 1.229 0.732 1.386 1.00 91.56 93 SER A N 1
ATOM 768 C CA . SER A 1 93 ? 1.460 0.781 2.832 1.00 91.56 93 SER A CA 1
ATOM 769 C C . SER A 1 93 ? 0.402 1.642 3.499 1.00 91.56 93 SER A C 1
ATOM 771 O O . SER A 1 93 ? 0.061 2.700 2.974 1.00 91.56 93 SER A O 1
ATOM 773 N N . VAL A 1 94 ? -0.089 1.204 4.653 1.00 91.31 94 VAL A N 1
ATOM 774 C CA . VAL A 1 94 ? -1.091 1.921 5.441 1.00 91.31 94 VAL A CA 1
ATOM 775 C C . VAL A 1 94 ? -0.556 2.127 6.845 1.00 91.31 94 VAL A C 1
ATOM 777 O O . VAL A 1 94 ? -0.191 1.165 7.523 1.00 91.31 94 VAL A O 1
ATOM 780 N N . ASN A 1 95 ? -0.523 3.385 7.276 1.00 88.50 95 ASN A N 1
ATOM 781 C CA . ASN A 1 95 ? -0.166 3.734 8.645 1.00 88.50 95 ASN A CA 1
ATOM 782 C C . ASN A 1 95 ? -1.421 3.688 9.520 1.00 88.50 95 ASN A C 1
ATOM 784 O O . ASN A 1 95 ? -2.457 4.259 9.162 1.00 88.50 95 ASN A O 1
ATOM 788 N N . TRP A 1 96 ? -1.313 3.052 10.680 1.00 88.31 96 TRP A N 1
ATOM 789 C CA . TRP A 1 96 ? -2.391 2.941 11.659 1.00 88.31 96 TRP A CA 1
ATOM 790 C C . TRP A 1 96 ? -1.823 2.979 13.080 1.00 88.31 96 TRP A C 1
ATOM 792 O O . TRP A 1 96 ? -0.613 2.860 13.272 1.00 88.31 96 TRP A O 1
ATOM 802 N N . LYS A 1 97 ? -2.679 3.211 14.075 1.00 87.25 97 LYS A N 1
ATOM 803 C CA . LYS A 1 97 ? -2.302 3.184 15.492 1.00 87.25 97 LYS A CA 1
ATOM 804 C C . LYS A 1 97 ? -3.033 2.062 16.203 1.00 87.25 97 LYS A C 1
ATOM 806 O O . LYS A 1 97 ? -4.217 1.854 15.939 1.00 87.25 97 LYS A O 1
ATOM 811 N N . ASP A 1 98 ? -2.338 1.370 17.095 1.00 85.38 98 ASP A N 1
ATOM 812 C CA . ASP A 1 98 ? -2.988 0.417 17.992 1.00 85.38 98 ASP A CA 1
ATOM 813 C C . ASP A 1 98 ? -3.740 1.131 19.128 1.00 85.38 98 ASP A C 1
ATOM 815 O O . ASP A 1 98 ? -3.762 2.362 19.221 1.00 85.38 98 ASP A O 1
ATOM 819 N N . GLU A 1 99 ? -4.381 0.343 19.990 1.00 83.12 99 GLU A N 1
ATOM 820 C CA . GLU A 1 99 ? -5.121 0.833 21.161 1.00 83.12 99 GLU A CA 1
ATOM 821 C C . GLU A 1 99 ? -4.235 1.614 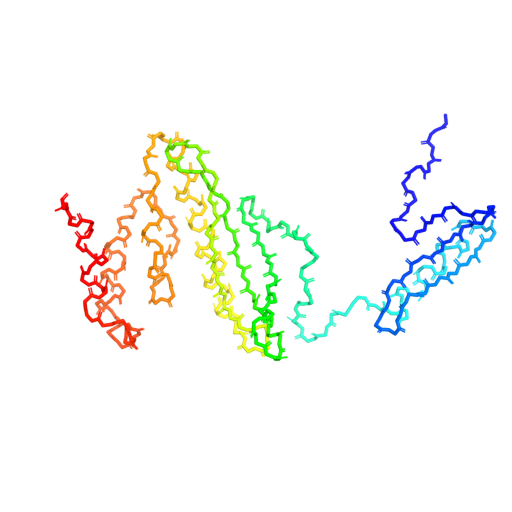22.138 1.00 83.12 99 GLU A C 1
ATOM 823 O O . GLU A 1 99 ? -4.711 2.529 22.801 1.00 83.12 99 GLU A O 1
ATOM 828 N N . ASN A 1 100 ? -2.937 1.303 22.170 1.00 84.38 100 ASN A N 1
ATOM 829 C CA . ASN A 1 100 ? -1.945 1.972 23.008 1.00 84.38 100 ASN A CA 1
ATOM 830 C C . ASN A 1 100 ? -1.376 3.237 22.338 1.00 84.38 100 ASN A C 1
ATOM 832 O O . ASN A 1 100 ? -0.469 3.876 22.868 1.00 84.38 100 ASN A O 1
ATOM 836 N N . GLY A 1 101 ? -1.866 3.599 21.147 1.00 82.19 101 GLY A N 1
ATOM 837 C CA . GLY A 1 101 ? -1.411 4.759 20.387 1.00 82.19 101 GLY A CA 1
ATOM 838 C C . GLY A 1 101 ? -0.070 4.570 19.670 1.00 82.19 101 GLY A C 1
ATOM 839 O O . GLY A 1 101 ? 0.432 5.533 19.078 1.00 82.19 101 GLY A O 1
ATOM 840 N N . LYS A 1 102 ? 0.506 3.361 19.671 1.00 85.81 102 LYS A N 1
ATOM 841 C CA . LYS A 1 102 ? 1.754 3.052 18.966 1.00 85.81 102 LYS A CA 1
ATOM 842 C C . LYS A 1 102 ? 1.502 3.025 17.463 1.00 85.81 102 LYS A C 1
ATOM 844 O O . LYS A 1 102 ? 0.526 2.450 16.988 1.00 85.81 102 LYS A O 1
ATOM 849 N N . ASN A 1 103 ? 2.399 3.654 16.708 1.00 85.94 103 ASN A N 1
ATOM 850 C CA . ASN A 1 103 ? 2.326 3.674 15.251 1.00 85.94 103 ASN A CA 1
ATOM 851 C C . ASN A 1 103 ? 2.744 2.320 14.667 1.00 85.94 103 ASN A C 1
ATOM 853 O O . ASN A 1 103 ? 3.810 1.796 14.995 1.00 85.94 103 ASN A O 1
ATOM 857 N N . HIS A 1 104 ? 1.943 1.824 13.733 1.00 89.12 104 HIS A N 1
ATOM 858 C CA . HIS A 1 104 ? 2.172 0.608 12.966 1.00 89.12 104 HIS A CA 1
ATOM 859 C C . HIS A 1 104 ? 2.038 0.886 11.471 1.00 89.12 104 HIS A C 1
ATOM 861 O O . HIS A 1 104 ? 1.370 1.832 11.043 1.00 89.12 104 HIS A O 1
ATOM 867 N N . VAL A 1 105 ? 2.682 0.039 10.668 1.00 90.50 105 VAL A N 1
ATOM 868 C CA . VAL A 1 105 ? 2.619 0.101 9.206 1.00 90.50 105 VAL A CA 1
ATOM 869 C C . VAL A 1 105 ? 2.289 -1.282 8.668 1.00 90.50 105 VAL A C 1
ATOM 871 O O . VAL A 1 105 ? 3.102 -2.199 8.764 1.00 90.50 105 VAL A O 1
ATOM 874 N N . SER A 1 106 ? 1.118 -1.414 8.053 1.00 92.81 106 SER A N 1
ATOM 875 C CA . SER A 1 106 ? 0.749 -2.610 7.291 1.00 92.81 106 SER A CA 1
ATOM 876 C C . SER A 1 106 ? 1.150 -2.428 5.835 1.00 92.81 106 SER A C 1
ATOM 878 O O . SER A 1 106 ? 1.006 -1.336 5.285 1.00 92.81 106 SER A O 1
ATOM 880 N N . SER A 1 107 ? 1.674 -3.476 5.197 1.00 92.50 107 SER A N 1
ATOM 881 C CA . SER A 1 107 ? 2.130 -3.409 3.807 1.00 92.50 107 SER A CA 1
ATOM 882 C C . SER A 1 107 ? 1.577 -4.556 2.968 1.00 92.50 107 SER A C 1
ATOM 884 O O . SER A 1 107 ? 1.752 -5.726 3.297 1.00 92.50 107 SER A O 1
ATOM 886 N N . PHE A 1 108 ? 0.966 -4.187 1.847 1.00 94.25 108 PHE A N 1
ATOM 887 C CA . PHE A 1 108 ? 0.366 -5.059 0.848 1.00 94.25 108 PHE A CA 1
ATOM 888 C C . PHE A 1 108 ? 1.242 -5.022 -0.406 1.00 94.25 108 PHE A C 1
ATOM 890 O O . PHE A 1 108 ? 1.187 -4.085 -1.203 1.00 94.25 108 PHE A O 1
ATOM 897 N N . GLN A 1 109 ? 2.146 -5.993 -0.524 1.00 94.25 109 GLN A N 1
ATOM 898 C CA . GLN A 1 109 ? 3.074 -6.099 -1.649 1.00 94.25 109 GLN A CA 1
ATOM 899 C C . GLN A 1 109 ? 2.407 -6.837 -2.810 1.00 94.25 109 GLN A C 1
ATOM 901 O O . GLN A 1 109 ? 2.159 -8.033 -2.683 1.00 94.25 109 GLN A O 1
ATOM 906 N N . ALA A 1 110 ? 2.184 -6.139 -3.924 1.00 89.94 110 ALA A N 1
ATOM 907 C CA . ALA A 1 110 ? 1.569 -6.692 -5.129 1.00 89.94 110 ALA A CA 1
ATOM 908 C C . ALA A 1 110 ? 2.478 -7.719 -5.822 1.00 89.94 110 ALA A C 1
ATOM 910 O O . ALA A 1 110 ? 2.029 -8.788 -6.202 1.00 89.94 110 ALA A O 1
ATOM 911 N N . GLY A 1 111 ? 3.774 -7.426 -5.955 1.00 87.00 111 GLY A N 1
ATOM 912 C CA . GLY A 1 111 ? 4.696 -8.313 -6.6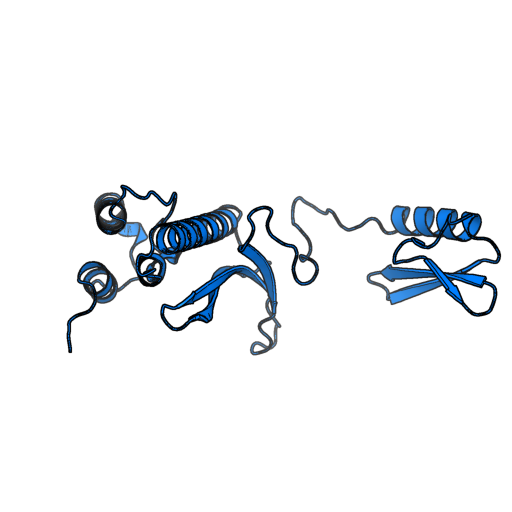66 1.00 87.00 111 GLY A CA 1
ATOM 913 C C . GLY A 1 111 ? 5.972 -7.611 -7.109 1.00 87.00 111 GLY A C 1
ATOM 914 O O . GLY A 1 111 ? 6.180 -6.435 -6.793 1.00 87.00 111 GLY A O 1
ATOM 915 N N . ASN A 1 112 ? 6.845 -8.347 -7.802 1.00 83.44 112 ASN A N 1
ATOM 916 C CA . ASN A 1 112 ? 8.023 -7.767 -8.448 1.00 83.44 112 ASN A CA 1
ATOM 917 C C . ASN A 1 112 ? 7.555 -6.837 -9.575 1.00 83.44 112 ASN A C 1
ATOM 919 O O . ASN A 1 112 ? 6.721 -7.229 -10.379 1.00 83.44 112 ASN A O 1
ATOM 923 N N . VAL A 1 113 ? 8.084 -5.617 -9.632 1.00 82.06 113 VAL A N 1
ATOM 924 C CA . VAL A 1 113 ? 7.734 -4.603 -10.639 1.00 82.06 113 VAL A CA 1
ATOM 925 C C . VAL A 1 113 ? 7.898 -5.124 -12.070 1.00 82.06 113 VAL A C 1
ATOM 927 O O . VAL A 1 113 ? 7.139 -4.708 -12.939 1.00 82.06 113 VAL A O 1
ATOM 930 N N . ASP A 1 114 ? 8.826 -6.052 -12.299 1.00 76.62 114 ASP A N 1
ATOM 931 C CA . ASP A 1 114 ? 9.096 -6.615 -13.625 1.00 76.62 114 ASP A CA 1
ATOM 932 C C . ASP A 1 114 ? 8.054 -7.660 -14.065 1.00 76.62 114 ASP A C 1
ATOM 934 O O . ASP A 1 114 ? 7.912 -7.919 -15.257 1.00 76.62 114 ASP A O 1
ATOM 938 N N . THR A 1 115 ? 7.324 -8.271 -13.124 1.00 82.69 115 THR A N 1
ATOM 939 C CA . THR A 1 115 ? 6.419 -9.407 -13.398 1.00 82.69 115 THR A CA 1
ATOM 940 C C . THR A 1 115 ? 5.001 -9.223 -12.857 1.00 82.69 115 THR A C 1
ATOM 942 O O . THR A 1 115 ? 4.159 -10.092 -13.057 1.00 82.69 115 THR A O 1
ATOM 945 N N . VAL A 1 116 ? 4.734 -8.149 -12.113 1.00 88.31 116 VAL A N 1
ATOM 946 C CA . VAL A 1 116 ? 3.449 -7.921 -11.442 1.00 88.31 116 VAL A CA 1
ATOM 947 C C . VAL A 1 116 ? 2.349 -7.653 -12.466 1.00 88.31 116 VAL A C 1
ATOM 949 O O . VAL A 1 116 ? 2.512 -6.834 -13.373 1.00 88.31 116 VAL A O 1
ATOM 952 N N . THR A 1 117 ? 1.206 -8.320 -12.317 1.00 83.50 117 THR A N 1
ATOM 953 C CA . THR A 1 117 ? 0.076 -8.133 -13.230 1.00 83.50 117 THR A CA 1
ATOM 954 C C . THR A 1 117 ? -0.807 -6.962 -12.784 1.00 83.50 117 THR A C 1
ATOM 956 O O . THR A 1 117 ? -0.854 -6.637 -11.594 1.00 83.50 117 THR A O 1
ATOM 959 N N . PRO A 1 118 ? -1.579 -6.328 -13.689 1.00 83.06 118 PRO A N 1
ATOM 960 C CA . PRO A 1 118 ? -2.556 -5.309 -13.299 1.00 83.06 118 PRO A CA 1
ATOM 961 C C . PRO A 1 118 ? -3.570 -5.800 -12.254 1.00 83.06 118 PRO A C 1
ATOM 963 O O . PRO A 1 118 ? -4.009 -5.013 -11.413 1.00 83.06 118 PRO A O 1
ATOM 966 N N . ALA A 1 119 ? -3.912 -7.094 -12.282 1.00 82.12 119 ALA A N 1
ATOM 967 C CA . ALA A 1 119 ? -4.796 -7.718 -11.304 1.00 82.12 119 ALA A CA 1
ATOM 968 C C . ALA A 1 119 ? -4.170 -7.720 -9.901 1.00 82.12 119 ALA A C 1
ATOM 970 O O . ALA A 1 119 ? -4.821 -7.280 -8.956 1.00 82.12 119 ALA A O 1
ATOM 971 N N . ASP A 1 120 ? -2.894 -8.095 -9.776 1.00 84.69 120 ASP A N 1
ATOM 972 C CA . ASP A 1 120 ? -2.171 -8.088 -8.494 1.00 84.69 120 ASP A CA 1
ATOM 973 C C . ASP A 1 120 ? -2.052 -6.674 -7.916 1.00 84.69 120 ASP A C 1
ATOM 975 O O . ASP A 1 120 ? -2.226 -6.457 -6.713 1.00 84.69 120 ASP A O 1
ATOM 979 N N . ILE A 1 121 ? -1.772 -5.690 -8.783 1.00 88.31 121 ILE A N 1
ATOM 980 C CA . ILE A 1 121 ? -1.693 -4.279 -8.388 1.00 88.31 121 ILE A CA 1
ATOM 981 C C . ILE A 1 121 ? -3.035 -3.832 -7.815 1.00 88.31 121 ILE A C 1
ATOM 983 O O . ILE A 1 121 ? -3.073 -3.299 -6.706 1.00 88.31 121 ILE A O 1
ATOM 987 N N . LYS A 1 122 ? -4.123 -4.069 -8.556 1.00 89.69 122 LYS A N 1
ATOM 988 C CA . LYS A 1 122 ? -5.474 -3.669 -8.159 1.00 89.69 122 LYS A CA 1
ATOM 989 C C . LYS A 1 122 ? -5.911 -4.379 -6.879 1.00 89.69 122 LYS A C 1
ATOM 991 O O . LYS A 1 122 ? -6.453 -3.741 -5.984 1.00 89.69 122 LYS A O 1
ATOM 996 N N . HIS A 1 123 ? -5.625 -5.670 -6.759 1.00 91.31 123 HIS A N 1
ATOM 997 C CA . HIS A 1 123 ? -5.946 -6.465 -5.580 1.00 91.31 123 HIS A CA 1
ATOM 998 C C . HIS A 1 123 ? -5.238 -5.938 -4.318 1.00 91.31 123 HIS A C 1
ATOM 1000 O O . HIS A 1 123 ? -5.877 -5.720 -3.284 1.00 91.31 123 HIS A O 1
ATOM 1006 N N . ALA A 1 124 ? -3.937 -5.642 -4.405 1.00 92.81 124 ALA A N 1
ATOM 1007 C CA . ALA A 1 124 ? -3.186 -5.051 -3.298 1.00 92.81 124 ALA A CA 1
ATOM 1008 C C . ALA A 1 124 ? -3.652 -3.620 -2.961 1.00 92.81 124 ALA A C 1
ATOM 1010 O O . ALA A 1 124 ? -3.735 -3.260 -1.785 1.00 92.81 124 ALA A O 1
ATOM 1011 N N . GLU A 1 125 ? -3.977 -2.811 -3.973 1.00 92.38 125 GLU A N 1
ATOM 1012 C CA . GLU A 1 125 ? -4.502 -1.451 -3.809 1.00 92.38 125 GLU A CA 1
ATOM 1013 C C . GLU A 1 125 ? -5.851 -1.451 -3.081 1.00 92.38 125 GLU A C 1
ATOM 1015 O O . GLU A 1 125 ? -6.008 -0.774 -2.064 1.00 92.38 125 GLU A O 1
ATOM 1020 N N . GLN A 1 126 ? -6.809 -2.249 -3.558 1.00 92.06 126 GLN A N 1
ATOM 1021 C CA . GLN A 1 126 ? -8.149 -2.332 -2.978 1.00 92.06 126 GLN A CA 1
ATOM 1022 C C . GLN A 1 126 ? -8.116 -2.900 -1.558 1.00 92.06 126 GLN A C 1
ATOM 1024 O O . GLN A 1 126 ? -8.822 -2.401 -0.685 1.00 92.06 126 GLN A O 1
ATOM 1029 N N . THR A 1 127 ? -7.237 -3.868 -1.291 1.00 94.38 127 THR A N 1
ATOM 1030 C CA . THR A 1 127 ? -7.007 -4.378 0.067 1.00 94.38 127 THR A CA 1
ATOM 1031 C C . THR A 1 127 ? -6.477 -3.282 0.995 1.00 94.38 127 THR A C 1
ATOM 1033 O O . THR A 1 127 ? -6.953 -3.141 2.120 1.00 94.38 127 THR A O 1
ATOM 1036 N N . ALA A 1 128 ? -5.523 -2.466 0.537 1.00 94.31 128 ALA A N 1
ATOM 1037 C CA . ALA A 1 128 ? -4.994 -1.361 1.334 1.00 94.31 128 ALA A CA 1
ATOM 1038 C C . ALA A 1 128 ? -6.057 -0.286 1.624 1.00 94.31 128 ALA A C 1
ATOM 1040 O O . ALA A 1 128 ? -6.097 0.257 2.730 1.00 94.31 128 ALA A O 1
ATOM 1041 N N . ILE A 1 129 ? -6.932 0.004 0.655 1.00 91.81 129 ILE A N 1
ATOM 1042 C CA . ILE A 1 129 ? -8.069 0.919 0.830 1.00 91.81 129 ILE A CA 1
ATOM 1043 C C . ILE A 1 129 ? -9.054 0.356 1.861 1.00 91.81 129 ILE A C 1
ATOM 1045 O O . ILE A 1 129 ? -9.364 1.044 2.831 1.00 91.81 129 ILE A O 1
ATOM 1049 N N . ALA A 1 130 ? -9.458 -0.906 1.712 1.00 92.25 130 ALA A N 1
ATOM 1050 C CA . ALA A 1 130 ? -10.356 -1.595 2.637 1.00 92.25 130 ALA A CA 1
ATOM 1051 C C . ALA A 1 130 ? -9.796 -1.636 4.070 1.00 92.25 130 ALA A C 1
ATOM 1053 O O . ALA A 1 130 ? -10.504 -1.346 5.032 1.00 92.25 130 ALA A O 1
ATOM 1054 N N . PHE A 1 131 ? -8.496 -1.910 4.225 1.00 93.94 131 PHE A N 1
ATOM 1055 C CA . PHE A 1 131 ? -7.818 -1.851 5.522 1.00 93.94 131 PHE A CA 1
ATOM 1056 C C . PHE A 1 131 ? -7.900 -0.450 6.136 1.00 93.94 131 PHE A C 1
ATOM 1058 O O . PHE A 1 131 ? -8.138 -0.297 7.336 1.00 93.94 131 PHE A O 1
ATOM 1065 N N . ARG A 1 132 ? -7.694 0.589 5.318 1.00 93.00 132 ARG A N 1
ATOM 1066 C CA . ARG A 1 132 ? -7.751 1.978 5.773 1.00 93.00 132 ARG A CA 1
ATOM 1067 C C . ARG A 1 132 ? -9.160 2.374 6.212 1.00 93.00 132 ARG A C 1
ATOM 1069 O O . ARG A 1 132 ? -9.292 3.025 7.243 1.00 93.00 132 ARG A O 1
ATOM 1076 N N . GLU A 1 133 ? -10.181 1.974 5.465 1.00 90.19 133 GLU A N 1
ATOM 1077 C CA . GLU A 1 133 ? -11.588 2.226 5.796 1.00 90.19 133 GLU A CA 1
ATOM 1078 C C . GLU A 1 133 ? -11.996 1.528 7.093 1.00 90.19 133 GLU A C 1
ATOM 1080 O O . GLU A 1 133 ? -12.544 2.171 7.986 1.00 90.19 133 GLU A O 1
ATOM 1085 N N . ALA A 1 134 ? -11.619 0.257 7.251 1.00 89.62 134 ALA A N 1
ATOM 1086 C CA . ALA A 1 134 ? -11.838 -0.500 8.478 1.00 89.62 134 ALA A CA 1
ATOM 1087 C C . ALA A 1 134 ? -11.202 0.174 9.703 1.00 89.62 134 ALA A C 1
ATOM 1089 O O . ALA A 1 134 ? -11.814 0.263 10.770 1.00 89.62 134 ALA A O 1
ATOM 1090 N N . TYR A 1 135 ? -9.976 0.678 9.547 1.00 89.88 135 TYR A N 1
ATOM 1091 C CA . TYR A 1 135 ? -9.282 1.413 10.599 1.00 89.88 135 TYR A CA 1
ATOM 1092 C C . TYR A 1 135 ? -9.967 2.744 10.933 1.00 89.88 135 TYR A C 1
ATOM 1094 O O . TYR A 1 135 ? -10.161 3.055 12.109 1.00 89.88 135 TYR A O 1
ATOM 1102 N N . GLU A 1 136 ? -10.342 3.532 9.922 1.00 88.69 136 GLU A N 1
ATOM 1103 C CA . GLU A 1 136 ? -11.036 4.809 10.121 1.00 88.69 136 GLU A CA 1
ATOM 1104 C C . GLU A 1 136 ? -12.381 4.601 10.815 1.00 88.69 136 GLU A C 1
ATOM 1106 O O . GLU A 1 136 ? -12.665 5.282 11.798 1.00 88.69 136 GLU A O 1
ATOM 1111 N N . TYR A 1 137 ? -13.164 3.612 10.385 1.00 86.94 137 TYR A N 1
ATOM 1112 C CA . TYR A 1 137 ? -14.426 3.274 11.031 1.00 86.94 137 TYR A CA 1
ATOM 1113 C C . TYR A 1 137 ? -14.239 2.867 12.491 1.00 86.94 137 TYR A C 1
ATOM 1115 O O . TYR A 1 137 ? -14.940 3.381 13.363 1.00 86.94 137 TYR A O 1
ATOM 1123 N N . ALA A 1 138 ? -13.275 1.987 12.780 1.00 86.38 138 ALA A N 1
ATOM 1124 C CA . ALA A 1 138 ? -12.993 1.578 14.150 1.00 86.38 138 ALA A CA 1
ATOM 1125 C C . ALA A 1 138 ? -12.622 2.786 15.025 1.00 86.38 138 ALA A C 1
ATOM 1127 O O . ALA A 1 138 ? -13.163 2.952 16.114 1.00 86.38 138 ALA A O 1
ATOM 1128 N N . ARG A 1 139 ? -11.782 3.696 14.515 1.00 86.31 139 ARG A N 1
ATOM 1129 C CA . ARG A 1 139 ? -11.417 4.938 15.213 1.00 86.31 139 ARG A CA 1
ATOM 1130 C C . ARG A 1 139 ? -12.602 5.879 15.424 1.00 86.31 139 ARG A C 1
ATOM 1132 O O . ARG A 1 139 ? -12.717 6.433 16.510 1.00 86.31 139 ARG A O 1
ATOM 1139 N N . HIS A 1 140 ? -13.460 6.064 14.423 1.00 87.06 140 HIS A N 1
ATOM 1140 C CA . HIS A 1 140 ? -14.629 6.943 14.522 1.00 87.06 140 HIS A CA 1
ATOM 1141 C C . HIS A 1 140 ? -15.677 6.428 15.514 1.00 87.06 140 HIS A C 1
ATOM 1143 O O . HIS A 1 140 ? -16.332 7.233 16.168 1.00 87.06 140 HIS A O 1
ATOM 1149 N N . ASN A 1 141 ? -15.803 5.108 15.660 1.00 82.69 141 ASN A N 1
ATOM 1150 C CA . ASN A 1 141 ? -16.773 4.474 16.555 1.00 82.69 141 ASN A CA 1
ATOM 1151 C C . ASN A 1 141 ? -16.166 4.041 17.902 1.00 82.69 141 ASN A C 1
ATOM 1153 O O . ASN A 1 141 ? -16.811 3.311 18.649 1.00 82.69 141 ASN A O 1
ATOM 1157 N N . ASN A 1 142 ? -14.929 4.451 18.215 1.00 85.62 142 ASN A N 1
ATOM 1158 C CA . ASN A 1 142 ? -14.190 4.018 19.412 1.00 85.62 142 ASN A CA 1
ATOM 1159 C C . ASN A 1 142 ? -14.124 2.485 19.586 1.00 85.62 142 ASN A C 1
ATOM 1161 O O . ASN A 1 142 ? -14.121 1.967 20.701 1.00 85.62 142 ASN A O 1
ATOM 1165 N N . LEU A 1 143 ? -14.055 1.750 18.477 1.00 86.88 143 LEU A N 1
ATOM 1166 C CA . LEU A 1 143 ? -13.905 0.300 18.453 1.00 86.88 143 LEU A CA 1
ATOM 1167 C C . LEU A 1 143 ? -12.430 -0.099 18.333 1.00 86.88 143 LEU A C 1
ATOM 1169 O O . LEU A 1 143 ? -11.608 0.599 17.733 1.00 86.88 143 LEU A O 1
ATOM 1173 N N . LYS A 1 144 ? -12.110 -1.297 18.831 1.00 86.25 144 LYS A N 1
ATOM 1174 C CA . LYS A 1 144 ? -10.819 -1.946 18.586 1.00 86.25 144 LYS A CA 1
ATOM 1175 C C . LYS A 1 144 ? -10.678 -2.292 17.108 1.00 86.25 144 LYS A C 1
ATOM 1177 O O . LYS A 1 144 ? -11.432 -3.113 16.581 1.00 86.25 144 LYS A O 1
ATOM 1182 N N . PHE A 1 145 ? -9.668 -1.725 16.456 1.00 88.00 145 PHE A N 1
ATOM 1183 C CA . PHE A 1 145 ? -9.286 -2.143 15.113 1.00 88.00 145 PHE A CA 1
ATOM 1184 C C . PHE A 1 145 ? -8.594 -3.516 15.151 1.00 88.00 145 PHE A C 1
ATOM 1186 O O . PHE A 1 145 ? -7.674 -3.724 15.940 1.00 88.00 145 PHE A O 1
ATOM 1193 N N . LYS A 1 146 ? -9.040 -4.444 14.295 1.00 88.12 146 LYS A N 1
ATOM 1194 C CA . LYS A 1 146 ? -8.534 -5.824 14.200 1.00 88.12 146 LYS A CA 1
ATOM 1195 C C . LYS A 1 146 ? -7.822 -6.037 12.857 1.00 88.12 146 LYS A C 1
ATOM 1197 O O . LYS A 1 146 ? -8.482 -6.395 11.877 1.00 88.12 146 LYS A O 1
ATOM 1202 N N . PRO A 1 147 ? -6.504 -5.787 12.761 1.00 88.19 147 PRO A N 1
ATOM 1203 C CA . PRO A 1 147 ? -5.757 -5.933 11.510 1.00 88.19 147 PRO A CA 1
ATOM 1204 C C . PRO A 1 147 ? -5.684 -7.386 11.013 1.00 88.19 147 PRO A C 1
ATOM 1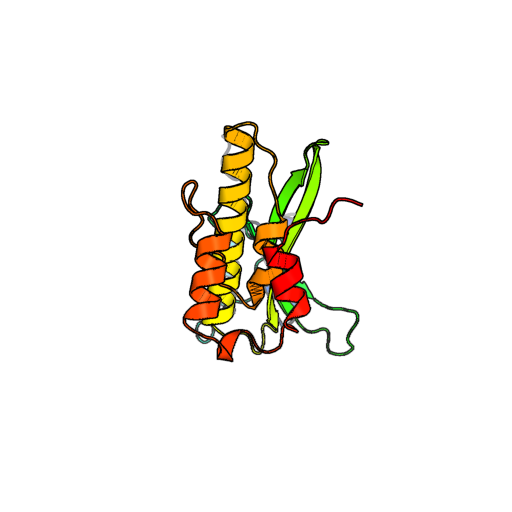206 O O . PRO A 1 147 ? -5.444 -7.617 9.828 1.00 88.19 147 PRO A O 1
ATOM 1209 N N . GLU A 1 148 ? -5.903 -8.367 11.892 1.00 86.88 148 GLU A N 1
ATOM 1210 C CA . GLU A 1 148 ? -5.794 -9.799 11.602 1.00 86.88 148 GLU A CA 1
ATOM 1211 C C . GLU A 1 148 ? -6.776 -10.254 10.519 1.00 86.88 148 GLU A C 1
ATOM 1213 O O . GLU A 1 148 ? -6.462 -11.190 9.784 1.00 86.88 148 GLU A O 1
ATOM 1218 N N . ALA A 1 149 ? -7.908 -9.558 10.362 1.00 84.38 149 ALA A N 1
ATOM 1219 C CA . ALA A 1 149 ? -8.894 -9.799 9.305 1.00 84.38 149 ALA A CA 1
ATOM 1220 C C . ALA A 1 149 ? -8.294 -9.714 7.888 1.00 84.38 149 ALA A C 1
ATOM 1222 O O . ALA A 1 149 ? -8.810 -10.318 6.953 1.00 84.38 149 ALA A O 1
ATOM 1223 N N . PHE A 1 150 ? -7.171 -9.006 7.735 1.00 88.81 150 PHE A N 1
ATOM 1224 C CA . PHE A 1 150 ? -6.471 -8.831 6.465 1.00 88.81 150 PHE A CA 1
ATOM 1225 C C . PHE A 1 150 ? -5.218 -9.710 6.347 1.00 88.81 150 PHE A C 1
ATOM 1227 O O . PHE A 1 150 ? -4.445 -9.540 5.412 1.00 88.81 150 PHE A O 1
ATOM 1234 N N . SER A 1 151 ? -4.966 -10.643 7.270 1.00 87.69 151 SER A N 1
ATOM 1235 C CA . SER A 1 151 ? -3.752 -11.481 7.239 1.00 87.69 151 SER A CA 1
ATOM 1236 C C . SER A 1 151 ? -3.708 -12.429 6.032 1.00 87.69 151 SER A C 1
ATOM 1238 O O . SER A 1 151 ? -2.650 -12.606 5.426 1.00 87.69 151 SER A O 1
ATOM 1240 N N . ALA A 1 152 ? -4.863 -12.964 5.630 1.00 86.81 152 ALA A N 1
ATOM 1241 C CA . ALA A 1 152 ? -5.022 -13.873 4.495 1.00 86.81 152 ALA A CA 1
ATOM 1242 C C . ALA A 1 152 ? -5.281 -13.161 3.150 1.00 86.81 152 ALA A C 1
ATOM 1244 O O . ALA A 1 152 ? -5.660 -13.812 2.178 1.00 86.81 152 ALA A O 1
ATOM 1245 N N . TRP A 1 153 ? -5.058 -11.843 3.069 1.00 90.50 153 TRP A N 1
ATOM 1246 C CA . TRP A 1 153 ? -5.424 -11.035 1.899 1.00 90.50 153 TRP A CA 1
ATOM 1247 C C . TRP A 1 153 ? -4.845 -11.532 0.574 1.00 90.50 153 TRP A C 1
ATOM 1249 O O . TRP A 1 153 ? -5.467 -11.350 -0.451 1.00 90.50 153 TRP A O 1
ATOM 1259 N N . ARG A 1 154 ? -3.677 -12.187 0.572 1.00 87.88 154 ARG A N 1
ATOM 1260 C CA . ARG A 1 154 ? -3.076 -12.712 -0.668 1.00 87.88 154 ARG A CA 1
ATOM 1261 C C . ARG A 1 154 ? -3.889 -13.824 -1.322 1.00 87.88 154 ARG A C 1
ATOM 1263 O O . ARG A 1 154 ? -3.719 -14.071 -2.508 1.00 87.88 154 ARG A O 1
ATOM 1270 N N . SER A 1 155 ? -4.691 -14.529 -0.534 1.00 84.62 155 SER A N 1
ATOM 1271 C CA . SER A 1 155 ? -5.473 -15.680 -0.986 1.00 84.62 155 SER A CA 1
ATOM 1272 C C . SER A 1 155 ? -6.967 -15.389 -1.008 1.00 84.62 155 SER A C 1
ATOM 1274 O O . SER A 1 155 ? -7.720 -16.143 -1.611 1.00 84.62 155 SER A O 1
ATOM 1276 N N . LEU A 1 156 ? -7.404 -14.323 -0.334 1.00 85.38 156 LEU A N 1
ATOM 1277 C CA . LEU A 1 156 ? -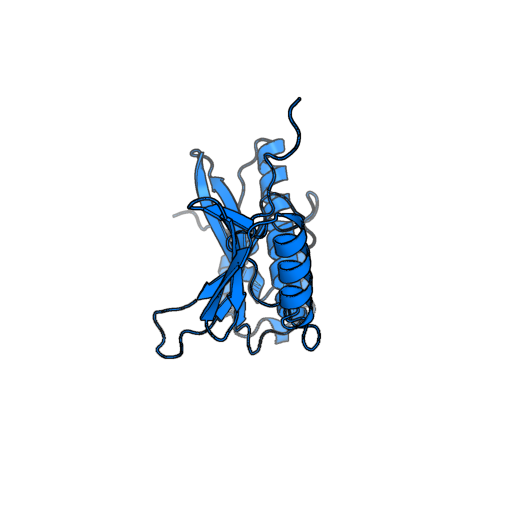8.809 -13.982 -0.162 1.00 85.38 156 LEU A CA 1
ATOM 1278 C C . LEU A 1 156 ? -9.029 -12.510 -0.475 1.00 85.38 156 LEU A C 1
ATOM 1280 O O . LEU A 1 156 ? -8.264 -11.639 -0.065 1.00 85.38 156 LEU A O 1
ATOM 1284 N N . GLN A 1 157 ? -10.125 -12.217 -1.159 1.00 86.06 157 GLN A N 1
ATOM 1285 C CA . GLN A 1 157 ? -10.498 -10.842 -1.435 1.00 86.06 157 GLN A CA 1
ATOM 1286 C C . GLN A 1 157 ? -11.120 -10.223 -0.174 1.00 86.06 157 GLN A C 1
ATOM 1288 O O . GLN A 1 157 ? -12.253 -10.527 0.193 1.00 86.06 157 GLN A O 1
ATOM 1293 N N . CYS A 1 158 ? -10.373 -9.317 0.464 1.00 83.44 158 CYS A N 1
ATOM 1294 C CA . CYS A 1 158 ? -10.776 -8.587 1.676 1.00 83.44 158 CYS A CA 1
ATOM 1295 C C . CYS A 1 158 ? -11.456 -7.230 1.384 1.00 83.44 158 CYS A C 1
ATOM 1297 O O . CYS A 1 158 ? -11.441 -6.340 2.233 1.00 83.44 158 CYS A O 1
ATOM 1299 N N . TYR A 1 159 ? -11.986 -7.032 0.175 1.00 86.75 159 TYR A N 1
ATOM 1300 C CA . TYR A 1 159 ? -12.596 -5.777 -0.277 1.00 86.75 159 TYR A CA 1
ATOM 1301 C C . TYR A 1 159 ? -13.855 -6.030 -1.136 1.00 86.75 159 TYR A C 1
ATOM 1303 O O . TYR A 1 159 ? -13.941 -7.079 -1.780 1.00 86.75 159 TYR A O 1
ATOM 1311 N N . PRO A 1 160 ? -14.801 -5.075 -1.234 1.00 83.56 160 PRO A N 1
ATOM 1312 C CA . PRO A 1 160 ? -14.852 -3.815 -0.488 1.00 83.56 160 PRO A CA 1
ATOM 1313 C C . PRO A 1 160 ? -15.043 -4.060 1.013 1.00 83.56 160 PRO A C 1
ATOM 1315 O O . PRO A 1 160 ? -15.629 -5.064 1.415 1.00 83.56 160 PRO A O 1
ATOM 1318 N N . TRP A 1 161 ? -14.522 -3.160 1.845 1.00 81.50 161 TRP A N 1
ATOM 1319 C CA . TRP A 1 161 ? -14.830 -3.203 3.269 1.00 81.50 161 TRP A CA 1
ATOM 1320 C C . TRP A 1 161 ? -16.231 -2.622 3.493 1.00 81.50 161 TRP A C 1
ATOM 1322 O O . TRP A 1 161 ? -16.586 -1.605 2.901 1.00 81.50 161 TRP A O 1
ATOM 1332 N N . SER A 1 162 ? -17.040 -3.268 4.331 1.00 75.56 162 SER A N 1
ATOM 1333 C CA . SER A 1 162 ? -18.322 -2.726 4.781 1.00 75.56 162 SER A CA 1
ATOM 1334 C C . SER A 1 162 ? -18.457 -2.918 6.291 1.00 75.56 162 SER A C 1
ATOM 1336 O O . SER A 1 162 ? -17.941 -3.874 6.869 1.00 75.56 162 SER A O 1
ATOM 1338 N N . SER A 1 163 ? -19.134 -1.972 6.941 1.00 67.62 163 SER A N 1
ATOM 1339 C CA . SER A 1 163 ? -19.424 -2.018 8.375 1.00 67.62 163 SER A CA 1
ATOM 1340 C C . SER A 1 163 ? -20.445 -3.097 8.743 1.00 67.62 163 SER A C 1
ATOM 1342 O O . SER A 1 163 ? -20.504 -3.494 9.904 1.00 67.62 163 SER A O 1
ATOM 1344 N N . THR A 1 164 ? -21.242 -3.567 7.776 1.00 62.50 164 THR A N 1
ATOM 1345 C CA . THR A 1 164 ? -22.246 -4.628 7.954 1.00 62.50 164 THR A CA 1
ATOM 1346 C C . THR A 1 164 ? -21.757 -5.999 7.505 1.00 62.50 164 THR A C 1
ATOM 1348 O O . THR A 1 164 ? -22.366 -7.003 7.871 1.00 62.50 164 THR A O 1
ATOM 1351 N N . SER A 1 165 ? -20.673 -6.076 6.727 1.00 54.66 165 SER A N 1
ATOM 1352 C CA . SER A 1 165 ? -20.119 -7.358 6.311 1.00 54.66 165 SER A CA 1
ATOM 1353 C C . SER A 1 165 ? -19.274 -7.960 7.427 1.00 54.66 165 SER A C 1
ATOM 1355 O O . SER A 1 165 ? -18.191 -7.483 7.771 1.00 54.66 165 SER A O 1
ATOM 1357 N N . ASP A 1 166 ? -19.756 -9.075 7.970 1.00 61.31 166 ASP A N 1
ATOM 1358 C CA . ASP A 1 166 ? -18.897 -9.979 8.714 1.00 61.31 166 ASP A CA 1
ATOM 1359 C C . ASP A 1 166 ? -17.877 -10.552 7.724 1.00 61.31 166 ASP A C 1
ATOM 1361 O O . ASP A 1 166 ? -18.189 -11.431 6.919 1.00 61.31 166 ASP A O 1
ATOM 1365 N N . TRP A 1 167 ? -16.655 -10.016 7.734 1.00 54.94 167 TRP A N 1
ATOM 1366 C CA . TRP A 1 167 ? -15.574 -10.415 6.824 1.00 54.94 167 TRP A CA 1
ATOM 1367 C C . TRP A 1 167 ? -15.317 -11.932 6.845 1.00 54.94 167 TRP A C 1
ATOM 1369 O O . TRP A 1 167 ? -14.824 -12.492 5.865 1.00 54.94 167 TRP A O 1
ATOM 1379 N N . ARG A 1 168 ? -15.699 -12.614 7.935 1.00 55.28 168 ARG A N 1
ATOM 1380 C CA . ARG A 1 168 ? -15.679 -14.077 8.059 1.00 55.28 168 ARG A CA 1
ATOM 1381 C C . ARG A 1 168 ? -16.670 -14.764 7.128 1.00 55.28 168 ARG A C 1
ATOM 1383 O O . ARG A 1 168 ? -16.326 -15.790 6.552 1.00 55.28 168 ARG A O 1
ATOM 1390 N N . SER A 1 169 ? -17.861 -14.196 6.956 1.00 60.66 169 SER A N 1
ATOM 1391 C CA . SER A 1 169 ? -18.893 -14.723 6.059 1.00 60.66 169 SER A CA 1
ATOM 1392 C C . SER A 1 169 ? -18.454 -14.598 4.601 1.00 60.66 169 SER A C 1
ATOM 1394 O O . SER A 1 169 ? -18.523 -15.570 3.858 1.00 60.66 169 SER A O 1
ATOM 1396 N N . THR A 1 170 ? -17.867 -13.458 4.220 1.00 60.94 170 THR A N 1
ATOM 1397 C CA . THR A 1 170 ? -17.323 -13.247 2.867 1.00 60.94 170 THR A CA 1
ATOM 1398 C C . THR A 1 170 ? -16.140 -14.172 2.565 1.00 60.94 170 THR A C 1
ATOM 1400 O O . THR A 1 170 ? -16.080 -14.763 1.489 1.00 60.94 170 THR A O 1
ATOM 1403 N N . ALA A 1 171 ? -15.220 -14.356 3.518 1.00 59.25 171 ALA A N 1
ATOM 1404 C CA . ALA A 1 171 ? -14.110 -15.299 3.377 1.00 59.25 171 ALA A CA 1
ATOM 1405 C C . ALA A 1 171 ? -14.597 -16.757 3.281 1.00 59.25 171 ALA A C 1
ATOM 1407 O O . ALA A 1 171 ? -14.118 -17.516 2.441 1.00 59.25 171 ALA A O 1
ATOM 1408 N N . ALA A 1 172 ? -15.569 -17.152 4.110 1.00 62.16 172 ALA A N 1
ATOM 1409 C CA . ALA A 1 172 ? -16.149 -18.494 4.086 1.00 62.16 172 ALA A CA 1
ATOM 1410 C C . ALA A 1 172 ? -16.904 -18.781 2.777 1.00 62.16 172 ALA A C 1
ATOM 1412 O O . ALA A 1 172 ? -16.831 -19.893 2.253 1.00 62.16 172 ALA A O 1
ATOM 1413 N N . GLU A 1 173 ? -17.594 -17.784 2.228 1.00 65.31 173 GLU A N 1
ATOM 1414 C CA . GLU A 1 173 ? -18.297 -17.883 0.951 1.00 65.31 173 GLU A CA 1
ATOM 1415 C C . GLU A 1 173 ? -17.327 -17.966 -0.237 1.00 65.31 173 GLU A C 1
ATOM 1417 O O . GLU A 1 173 ? -17.516 -18.791 -1.127 1.00 65.31 173 GLU A O 1
ATOM 1422 N N . GLN A 1 174 ? -16.220 -17.219 -0.211 1.00 62.00 174 GLN A N 1
ATOM 1423 C CA . GLN A 1 174 ? -15.154 -17.340 -1.214 1.00 62.00 174 GLN A CA 1
ATOM 1424 C C . GLN A 1 174 ? -14.501 -18.728 -1.211 1.00 62.00 174 GLN A C 1
ATOM 1426 O O . GLN A 1 174 ? -14.306 -19.310 -2.276 1.00 62.00 174 GLN A O 1
ATOM 1431 N N . VAL A 1 175 ? -14.218 -19.287 -0.028 1.00 62.59 175 VAL A N 1
ATOM 1432 C CA . VAL A 1 175 ? -13.686 -20.656 0.110 1.00 62.59 175 VAL A CA 1
ATOM 1433 C C . VAL A 1 175 ? -14.689 -21.694 -0.403 1.00 62.59 175 VAL A C 1
ATOM 1435 O O . VAL A 1 175 ? -14.290 -22.669 -1.033 1.00 62.59 175 VAL A O 1
ATOM 1438 N N . ARG A 1 176 ? -15.991 -21.491 -0.157 1.00 62.34 176 ARG A N 1
ATOM 1439 C CA . ARG A 1 176 ? -17.054 -22.388 -0.635 1.00 62.34 176 ARG A CA 1
ATOM 1440 C C . ARG A 1 176 ? -17.201 -22.353 -2.158 1.00 62.34 176 ARG A C 1
ATOM 1442 O O . ARG A 1 176 ? -17.414 -23.399 -2.759 1.00 62.34 176 ARG A O 1
ATOM 1449 N N . ASN A 1 177 ? -17.077 -21.173 -2.761 1.00 63.34 177 ASN A N 1
ATOM 1450 C CA . ASN A 1 177 ? -17.322 -20.968 -4.189 1.00 63.34 177 ASN A CA 1
ATOM 1451 C C . ASN A 1 177 ? -16.092 -21.236 -5.072 1.00 63.34 177 ASN A C 1
ATOM 1453 O O . ASN A 1 177 ? -16.258 -21.441 -6.267 1.00 63.34 177 ASN A O 1
ATOM 1457 N N . ASN A 1 178 ? -14.877 -21.244 -4.513 1.00 59.09 178 ASN A N 1
ATOM 1458 C CA . ASN A 1 178 ? -13.636 -21.493 -5.255 1.00 59.09 178 ASN A CA 1
ATOM 1459 C C . ASN A 1 178 ? -12.632 -22.317 -4.423 1.00 59.09 178 ASN A C 1
ATOM 1461 O O . ASN A 1 178 ? -11.647 -21.765 -3.921 1.00 59.09 178 ASN A O 1
ATOM 1465 N N . PRO A 1 179 ? -12.841 -23.638 -4.275 1.00 56.94 179 PRO A N 1
ATOM 1466 C CA . PRO A 1 179 ? -11.969 -24.490 -3.463 1.00 56.94 179 PRO A CA 1
ATOM 1467 C C . PRO A 1 179 ? -10.520 -24.556 -3.983 1.00 56.94 179 PRO A C 1
ATOM 1469 O O . PRO A 1 179 ? -9.595 -24.718 -3.187 1.00 56.94 179 PRO A O 1
ATOM 1472 N N . ASP A 1 180 ? -10.309 -24.356 -5.288 1.00 54.50 180 ASP A N 1
ATOM 1473 C CA . ASP A 1 180 ? -9.000 -24.502 -5.940 1.00 54.50 180 ASP A CA 1
ATOM 1474 C C . ASP A 1 180 ? -8.100 -23.257 -5.824 1.00 54.50 180 ASP A C 1
ATOM 1476 O O . ASP A 1 180 ? -6.879 -23.364 -5.911 1.00 54.50 180 ASP A O 1
ATOM 1480 N N . ILE A 1 181 ? -8.670 -22.071 -5.562 1.00 48.62 181 ILE A N 1
ATOM 1481 C CA . ILE A 1 181 ? -7.917 -20.802 -5.436 1.00 48.62 181 ILE A CA 1
ATOM 1482 C C . ILE A 1 181 ? -7.182 -20.713 -4.083 1.00 48.62 181 ILE A C 1
ATOM 1484 O O . ILE A 1 181 ? -6.230 -19.952 -3.915 1.00 48.62 181 ILE A O 1
ATOM 1488 N N . VAL A 1 182 ? -7.593 -21.525 -3.104 1.00 48.38 182 VAL A N 1
ATOM 1489 C CA . VAL A 1 182 ? -7.119 -21.449 -1.713 1.00 48.38 182 VAL A CA 1
ATOM 1490 C C . VAL A 1 182 ? -5.952 -22.419 -1.428 1.00 48.38 182 VAL A C 1
ATOM 1492 O O . VAL A 1 182 ? -5.307 -22.342 -0.379 1.00 48.38 182 VAL A O 1
ATOM 1495 N N . ALA A 1 183 ? -5.604 -23.303 -2.366 1.00 43.41 183 ALA A N 1
ATOM 1496 C CA . ALA A 1 183 ? -4.449 -24.194 -2.247 1.00 43.41 183 ALA A CA 1
ATOM 1497 C C . ALA A 1 183 ? -3.161 -23.453 -2.668 1.00 43.41 183 ALA A C 1
ATOM 1499 O O . ALA A 1 183 ? -2.811 -23.429 -3.847 1.00 43.41 183 ALA A O 1
ATOM 1500 N N . PRO A 1 184 ? -2.465 -22.795 -1.717 1.00 47.03 184 PRO A N 1
ATOM 1501 C CA . PRO A 1 184 ? -1.528 -23.519 -0.858 1.00 47.03 184 PRO A CA 1
ATOM 1502 C C . PRO A 1 184 ? -1.550 -23.049 0.610 1.00 47.03 184 PRO A C 1
ATOM 1504 O O . PRO A 1 184 ? -0.534 -23.108 1.303 1.00 47.03 184 PRO A O 1
ATOM 1507 N N . LEU A 1 185 ? -2.689 -22.577 1.122 1.00 47.59 185 LEU A N 1
ATOM 1508 C CA . LEU A 1 185 ? -2.862 -22.462 2.568 1.00 47.59 185 LEU A CA 1
ATOM 1509 C C . LEU A 1 185 ? -3.268 -23.839 3.086 1.00 47.59 185 LEU A C 1
ATOM 1511 O O . LEU A 1 185 ? -4.348 -24.344 2.781 1.00 47.59 185 LEU A O 1
ATOM 1515 N N . THR A 1 186 ? -2.388 -24.475 3.861 1.00 54.03 186 THR A N 1
ATOM 1516 C CA . THR A 1 186 ? -2.739 -25.701 4.583 1.00 54.03 186 THR A CA 1
ATOM 1517 C C . THR A 1 186 ? -4.066 -25.460 5.306 1.00 54.03 186 THR A C 1
ATOM 1519 O O . THR A 1 186 ? -4.254 -24.408 5.918 1.00 54.03 186 THR A O 1
ATOM 1522 N N . LYS A 1 187 ? -5.006 -26.416 5.247 1.00 50.69 187 LYS A N 1
ATOM 1523 C CA . LYS A 1 187 ? -6.316 -26.355 5.937 1.00 50.69 187 LYS A CA 1
ATOM 1524 C C . LYS A 1 187 ? -6.228 -25.788 7.368 1.00 50.69 187 LYS A C 1
ATOM 1526 O O . LYS A 1 187 ? -7.170 -25.160 7.840 1.00 50.69 187 LYS A O 1
ATOM 1531 N N . ALA A 1 188 ? -5.088 -25.978 8.036 1.00 50.34 188 ALA A N 1
ATOM 1532 C CA . ALA A 1 188 ? -4.740 -25.420 9.338 1.00 50.34 188 ALA A CA 1
ATOM 1533 C C . ALA A 1 188 ? -4.721 -23.877 9.402 1.00 50.34 188 ALA A C 1
ATOM 1535 O O . ALA A 1 188 ? -5.258 -23.324 10.355 1.00 50.34 188 ALA A O 1
ATOM 1536 N N . ALA A 1 189 ? -4.161 -23.175 8.411 1.00 52.75 189 ALA A N 1
ATOM 1537 C CA . ALA A 1 189 ? -4.082 -21.710 8.405 1.00 52.75 189 ALA A CA 1
ATOM 1538 C C . ALA A 1 189 ? -5.465 -21.064 8.237 1.00 52.75 189 ALA A C 1
ATOM 1540 O O . ALA A 1 189 ? -5.794 -20.105 8.930 1.00 52.75 189 ALA A O 1
ATOM 1541 N N . ILE A 1 190 ? -6.307 -21.646 7.379 1.00 55.50 190 ILE A N 1
ATOM 1542 C CA . ILE A 1 190 ? -7.697 -21.212 7.184 1.00 55.50 190 ILE A CA 1
ATOM 1543 C C . ILE A 1 190 ? -8.517 -21.516 8.442 1.00 55.50 190 ILE A C 1
ATOM 1545 O O . ILE A 1 190 ? -9.269 -20.666 8.906 1.00 55.50 190 ILE A O 1
ATOM 1549 N N . LYS A 1 191 ? -8.333 -22.698 9.049 1.00 57.34 191 LYS A N 1
ATOM 1550 C CA . LYS A 1 191 ? -9.004 -23.068 10.302 1.00 57.34 191 LYS A CA 1
ATOM 1551 C C . LYS A 1 191 ? -8.612 -22.139 11.457 1.00 57.34 191 LYS A C 1
ATOM 1553 O O . LYS A 1 191 ? -9.502 -21.700 12.172 1.00 57.34 191 LYS A O 1
ATOM 1558 N N . ALA A 1 192 ? -7.328 -21.793 11.592 1.00 55.88 192 ALA A N 1
ATOM 1559 C CA . ALA A 1 192 ? -6.822 -20.852 12.597 1.00 55.88 192 ALA A CA 1
ATOM 1560 C C . ALA A 1 192 ? -7.306 -19.407 12.358 1.00 55.88 192 ALA A C 1
ATOM 1562 O O . ALA A 1 192 ? -7.612 -18.676 13.298 1.00 55.88 192 ALA A O 1
ATOM 1563 N N . PHE A 1 193 ? -7.420 -19.000 11.092 1.00 53.78 193 PHE A N 1
ATOM 1564 C CA . PHE A 1 193 ? -7.963 -17.701 10.691 1.00 53.78 193 PHE A CA 1
ATOM 1565 C C . PHE A 1 193 ? -9.469 -17.588 10.991 1.00 53.78 193 PHE A C 1
ATOM 1567 O O . PHE A 1 193 ? -9.926 -16.585 11.544 1.00 53.78 193 PHE A O 1
ATOM 1574 N N . LEU A 1 194 ? -10.240 -18.640 10.695 1.00 57.38 194 LEU A N 1
ATOM 1575 C CA . LEU A 1 194 ? -11.681 -18.694 10.957 1.00 57.38 194 LEU A CA 1
ATOM 1576 C C . LEU A 1 194 ? -12.009 -18.868 12.449 1.00 57.38 194 LEU A C 1
ATOM 1578 O O . LEU A 1 194 ? -13.006 -18.315 12.912 1.00 57.38 194 LEU A O 1
ATOM 1582 N N . SER A 1 195 ? -11.171 -19.567 13.225 1.00 58.53 195 SER A N 1
ATOM 1583 C CA . SER A 1 195 ? -11.411 -19.807 14.657 1.00 58.53 195 SER A CA 1
ATOM 1584 C C . SER A 1 195 ? -11.220 -18.570 15.542 1.00 58.53 195 SER A C 1
ATOM 1586 O O . SER A 1 195 ? -11.708 -18.551 16.670 1.00 58.53 195 SER A O 1
ATOM 1588 N N . GLY A 1 196 ? -10.553 -17.515 15.054 1.00 46.66 196 GLY A N 1
ATOM 1589 C CA . GLY A 1 196 ? -10.137 -16.390 15.901 1.00 46.66 196 GLY A CA 1
ATOM 1590 C C . GLY A 1 196 ? -9.119 -16.812 16.974 1.00 46.66 196 GLY A C 1
ATOM 1591 O O . GLY A 1 196 ? -8.745 -17.986 17.034 1.00 46.66 196 GLY A O 1
ATOM 1592 N N . PRO A 1 197 ? -8.627 -15.874 17.807 1.00 39.50 197 PRO A N 1
ATOM 1593 C CA . PRO A 1 197 ? -7.626 -16.200 18.813 1.00 39.50 197 PRO A CA 1
ATOM 1594 C C . PRO A 1 197 ? -8.212 -17.175 19.839 1.00 39.50 197 PRO A C 1
ATOM 1596 O O . PRO A 1 197 ? -9.118 -16.827 20.600 1.00 39.50 197 PRO A O 1
ATOM 1599 N N . THR A 1 198 ? -7.673 -18.393 19.875 1.00 42.47 198 THR A N 1
ATOM 1600 C CA . THR A 1 198 ? -7.756 -19.271 21.040 1.00 42.47 198 THR A CA 1
ATOM 1601 C C . THR A 1 198 ? -7.131 -18.522 22.209 1.00 42.47 198 THR A C 1
ATOM 1603 O O . THR A 1 198 ? -5.948 -18.187 22.163 1.00 42.47 198 THR A O 1
ATOM 1606 N N . LYS A 1 199 ? -7.942 -18.212 23.228 1.00 36.84 199 LYS A N 1
ATOM 1607 C CA . LYS A 1 199 ? -7.438 -17.765 24.529 1.00 36.84 199 LYS A CA 1
ATOM 1608 C C . LYS A 1 199 ? -6.438 -18.817 25.018 1.00 36.84 199 LYS A C 1
ATOM 1610 O O . LYS A 1 199 ? -6.836 -19.965 25.213 1.00 36.84 199 LYS A O 1
ATOM 1615 N N . ALA A 1 200 ? -5.175 -18.421 25.132 1.00 34.91 200 ALA A N 1
ATOM 1616 C CA . ALA A 1 200 ? -4.218 -19.054 26.029 1.00 34.91 200 ALA A CA 1
ATOM 1617 C C . ALA A 1 200 ? -4.358 -18.391 27.401 1.00 34.91 200 ALA A C 1
ATOM 1619 O O . ALA A 1 200 ? -4.612 -17.160 27.415 1.00 34.91 200 ALA A O 1
#

Foldseek 3Di:
DDPDPCLDPQWDDDPQWIWGWDQDPVGIDIDTHNDPVVNVVVNVVVCVVGPDDPDDPQDDFDDVFPDDPDPQKTWGWDFDPVDPVRFIWTKIKGWAAFPVRDIDIDIQTLGTSVDGDPVSVVLRVQLNVCLNVQRVVCVVVVHGRDSLLCVCSVQFRQDDHDPPDPSLVRRVVCCVVCVPSNPPPDPVVNCDSNVDDDDD

Radius of gyration: 23.75 Å; chains: 1; bounding box: 49×70×52 Å

Secondary structure (DSSP, 8-state):
----S---TTEEEETTEEEEEEEETTEEEEEEESSHHHHHHHHHHHHHHS----BTTB-----TTEE-SSTTEEEEEEE-TTSTT--EEEEEEEEEE-TT--EEEEEEEEEETTT--HHHHHHHHHHHHHHHHHHHHHHHTTPPP-GGGGTTTTTS---S--SS--HHHHHHHHHHH-TTTTTTS-HHHHHHHHH-----

pLDDT: mean 72.31, std 17.91, range [30.8, 94.38]